Protein AF-A0A380FMS9-F1 (afdb_monomer_lite)

Secondary structure (DSSP, 8-state):
--SGGGS-GGG--B----------------------SB---GGG-HHHHHHHHHHHHHHHHHH-GGGHHHHHHHHHHHHHHHHHHHHHHHHHHTT-TT-EEEEEES--HHHHHHHT-EEEEEE-TT-PPPPHHHHHHHHHHHHHHT--EEEEETTS-HHHHHHHHHH--PEEEEE---S---TTGGG-TT--HHHHHHHHHHHHHHHHHT------S-HHHHHHHHHHTT---GGG-----GGGG-S----SHHHHHHT--

Structure (mmCIF, N/CA/C/O backbone):
data_AF-A0A380FMS9-F1
#
_entry.id   AF-A0A380FMS9-F1
#
loop_
_atom_site.group_PDB
_atom_site.id
_atom_site.type_symbol
_atom_site.label_atom_id
_atom_site.label_alt_id
_atom_site.label_comp_id
_atom_site.label_asym_id
_atom_site.label_entity_id
_atom_site.label_seq_id
_atom_site.pdbx_PDB_ins_code
_atom_site.Cartn_x
_atom_site.Cartn_y
_atom_site.Cartn_z
_atom_site.occupancy
_atom_site.B_iso_or_equiv
_atom_site.auth_seq_id
_atom_site.auth_comp_id
_atom_site.auth_asym_id
_atom_site.auth_atom_id
_atom_site.pdbx_PDB_model_num
ATOM 1 N N . MET A 1 1 ? 11.996 10.591 -18.492 1.00 52.94 1 MET A N 1
ATOM 2 C CA . MET A 1 1 ? 10.801 9.791 -18.819 1.00 52.94 1 MET A CA 1
ATOM 3 C C . MET A 1 1 ? 9.998 9.696 -17.549 1.00 52.94 1 MET A C 1
ATOM 5 O O . MET A 1 1 ? 10.556 9.197 -16.579 1.00 52.94 1 MET A O 1
ATOM 9 N N . SER A 1 2 ? 8.774 10.217 -17.532 1.00 68.88 2 SER A N 1
ATOM 10 C CA . SER A 1 2 ? 7.888 9.997 -16.392 1.00 68.88 2 SER A CA 1
ATOM 11 C C . SER A 1 2 ? 7.213 8.636 -16.563 1.00 68.88 2 SER A C 1
ATOM 13 O O . SER A 1 2 ? 6.656 8.353 -17.623 1.00 68.88 2 SER A O 1
ATOM 15 N N . LEU A 1 3 ? 7.320 7.763 -15.560 1.00 73.94 3 LEU A N 1
ATOM 16 C CA . LEU A 1 3 ? 6.619 6.472 -15.559 1.00 73.94 3 LEU A CA 1
ATOM 17 C C . LEU A 1 3 ? 5.108 6.656 -15.371 1.00 73.94 3 LEU A C 1
ATOM 19 O O . LEU A 1 3 ? 4.335 5.812 -15.81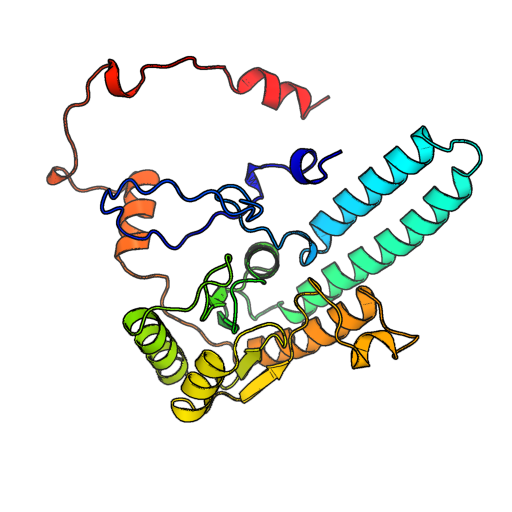3 1.00 73.94 3 LEU A O 1
ATOM 23 N N . GLU A 1 4 ? 4.695 7.782 -14.793 1.00 69.38 4 GLU A N 1
ATOM 24 C CA . GLU A 1 4 ? 3.294 8.163 -14.617 1.00 69.38 4 GLU A CA 1
ATOM 25 C C . GLU A 1 4 ? 2.562 8.287 -15.963 1.00 69.38 4 GLU A C 1
ATOM 27 O O . GLU A 1 4 ? 1.439 7.821 -16.106 1.00 69.38 4 GLU A O 1
ATOM 32 N N . GLU A 1 5 ? 3.224 8.805 -17.004 1.00 76.88 5 GLU A N 1
ATOM 33 C CA . GLU A 1 5 ? 2.654 8.917 -18.360 1.00 76.88 5 GLU A CA 1
ATOM 34 C C . GLU A 1 5 ? 2.366 7.556 -19.015 1.00 76.88 5 GLU A C 1
ATOM 36 O O . GLU A 1 5 ? 1.725 7.490 -20.067 1.00 76.88 5 GLU A O 1
ATOM 41 N N . LYS A 1 6 ? 2.886 6.468 -18.437 1.00 80.12 6 LYS A N 1
ATOM 42 C CA . LYS A 1 6 ? 2.649 5.092 -18.889 1.00 80.12 6 LYS A CA 1
ATOM 43 C C . LYS A 1 6 ? 1.492 4.425 -18.162 1.00 80.12 6 LYS A C 1
ATOM 45 O O . LYS A 1 6 ? 1.090 3.333 -18.563 1.00 80.12 6 LYS A O 1
ATOM 50 N N . LEU A 1 7 ? 0.975 5.059 -17.115 1.00 80.19 7 LEU A N 1
ATOM 51 C CA . LEU A 1 7 ? -0.207 4.602 -16.411 1.00 80.19 7 LEU A CA 1
ATOM 52 C C . LEU A 1 7 ? -1.457 5.137 -17.094 1.00 80.19 7 LEU A C 1
ATOM 54 O O . LEU A 1 7 ? -1.485 6.231 -17.661 1.00 80.19 7 LEU A O 1
ATOM 58 N N . ASP A 1 8 ? -2.512 4.341 -17.012 1.00 78.94 8 ASP A N 1
ATOM 59 C CA . A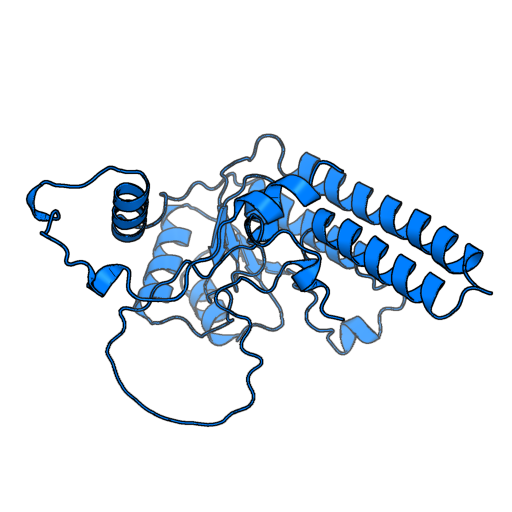SP A 1 8 ? -3.843 4.829 -17.311 1.00 78.94 8 ASP A CA 1
ATOM 60 C C . ASP A 1 8 ? -4.267 5.778 -16.187 1.00 78.94 8 ASP A C 1
ATOM 62 O O . ASP A 1 8 ? -4.426 5.354 -15.043 1.00 78.94 8 ASP A O 1
ATOM 66 N N . LYS A 1 9 ? -4.444 7.063 -16.512 1.00 78.00 9 LYS A N 1
ATOM 67 C CA . LYS A 1 9 ? -4.855 8.082 -15.536 1.00 78.00 9 LYS A CA 1
ATOM 68 C C . LYS A 1 9 ? -6.205 7.768 -14.893 1.00 78.00 9 LYS A C 1
ATOM 70 O O . LYS A 1 9 ? -6.432 8.192 -13.771 1.00 78.00 9 LYS A O 1
ATOM 75 N N . ALA A 1 10 ? -7.065 6.986 -15.553 1.00 75.12 10 ALA A N 1
ATOM 76 C CA . ALA A 1 10 ? -8.322 6.523 -14.964 1.00 75.12 10 ALA A CA 1
ATOM 77 C C . ALA A 1 10 ? -8.123 5.520 -13.810 1.00 75.12 10 ALA A C 1
ATOM 79 O O . ALA A 1 10 ? -9.072 5.217 -13.096 1.00 75.12 10 ALA A O 1
ATOM 80 N N . GLN A 1 11 ? -6.910 4.983 -13.643 1.00 78.94 11 GLN A N 1
ATOM 81 C CA . GLN A 1 11 ? -6.550 4.073 -12.554 1.00 78.94 11 GLN A CA 1
ATOM 82 C C . GLN A 1 11 ? -5.828 4.787 -11.406 1.00 78.94 11 GLN A C 1
ATOM 84 O O . GLN A 1 11 ? -5.520 4.136 -10.410 1.00 78.94 11 GLN A O 1
ATOM 89 N N . LEU A 1 12 ? -5.523 6.081 -11.553 1.00 84.81 12 LEU A N 1
ATOM 90 C CA . LEU A 1 12 ? -4.889 6.875 -10.507 1.00 84.81 12 LEU A CA 1
ATOM 91 C C . LEU A 1 12 ? -5.947 7.351 -9.517 1.00 84.81 12 LEU A C 1
ATOM 93 O O . LEU A 1 12 ? -6.999 7.850 -9.916 1.00 84.81 12 LEU A O 1
ATOM 97 N N . LEU A 1 13 ? -5.661 7.180 -8.231 1.00 82.38 13 LEU A N 1
ATOM 98 C CA . LEU A 1 13 ? -6.503 7.715 -7.170 1.00 82.38 13 LEU A CA 1
ATOM 99 C C . LEU A 1 13 ? -6.208 9.201 -7.017 1.00 82.38 13 LEU A C 1
ATOM 101 O O . LEU A 1 13 ? -5.102 9.634 -7.325 1.00 82.38 13 LEU A O 1
ATOM 105 N N . THR A 1 14 ? -7.189 9.970 -6.566 1.00 79.94 14 THR A N 1
ATOM 106 C CA . THR A 1 14 ? -7.046 11.397 -6.264 1.00 79.94 14 THR A CA 1
ATOM 107 C C . THR A 1 14 ? -7.265 11.649 -4.791 1.00 79.94 14 THR A C 1
ATOM 109 O O . THR A 1 14 ? -7.904 10.827 -4.128 1.00 79.94 14 THR A O 1
ATOM 112 N N . ASP A 1 15 ? -6.772 12.785 -4.298 1.00 64.06 15 ASP A N 1
ATOM 113 C CA . ASP A 1 15 ? -7.090 13.214 -2.941 1.00 64.06 15 ASP A CA 1
ATOM 114 C C . ASP A 1 15 ? -8.610 13.310 -2.784 1.00 64.06 15 ASP A C 1
ATOM 116 O O . ASP A 1 15 ? -9.293 13.934 -3.599 1.00 64.06 15 ASP A O 1
ATOM 120 N N . GLN A 1 16 ? -9.148 12.582 -1.806 1.00 52.09 16 GLN A N 1
ATOM 121 C CA . GLN A 1 16 ? -10.581 12.569 -1.503 1.00 52.09 16 GLN A CA 1
ATOM 122 C C . GLN A 1 16 ? -10.918 13.507 -0.340 1.00 52.09 16 GLN A C 1
ATOM 124 O O . GLN A 1 16 ? -12.094 13.683 -0.030 1.00 52.09 16 GLN A O 1
ATOM 129 N N . HIS A 1 17 ? -9.915 14.142 0.277 1.00 44.75 17 HIS A N 1
ATOM 130 C CA . HIS A 1 17 ? -10.122 15.122 1.338 1.00 44.75 17 HIS A CA 1
ATOM 131 C C . HIS A 1 17 ? -10.174 16.527 0.738 1.00 44.75 17 HIS A C 1
ATOM 133 O O . HIS A 1 17 ? -9.156 17.195 0.584 1.00 44.75 17 HIS A O 1
ATOM 139 N N . HIS A 1 18 ? -11.374 16.995 0.393 1.00 37.28 18 HIS A N 1
ATOM 140 C CA . HIS A 1 18 ? -11.567 18.414 0.101 1.00 37.28 18 HIS A CA 1
ATOM 141 C C . HIS A 1 18 ? -11.549 19.224 1.401 1.00 37.28 18 HIS A C 1
ATOM 143 O O . HIS A 1 18 ? -12.411 19.070 2.271 1.00 37.28 18 HIS A O 1
ATOM 149 N N . HIS A 1 19 ? -10.573 20.124 1.501 1.00 35.06 19 HIS A N 1
ATOM 150 C CA . HIS A 1 19 ? -10.692 21.319 2.319 1.00 35.06 19 HIS A CA 1
ATOM 151 C C . HIS A 1 19 ? -11.649 22.282 1.606 1.00 35.06 19 HIS A C 1
ATOM 153 O O . HIS A 1 19 ? -11.549 22.467 0.397 1.00 35.06 19 HIS A O 1
ATOM 159 N N . GLU A 1 20 ? -12.604 22.861 2.334 1.00 28.36 20 GLU A N 1
ATOM 160 C CA . GLU A 1 20 ? -13.368 24.003 1.827 1.00 28.36 20 GLU A CA 1
ATOM 161 C C . GLU A 1 20 ? -12.364 25.103 1.441 1.00 28.36 20 GLU A C 1
ATOM 163 O O . GLU A 1 20 ? -11.648 25.611 2.305 1.00 28.36 20 GLU A O 1
ATOM 168 N N . ASP A 1 21 ? -12.282 25.426 0.148 1.00 30.50 21 ASP A N 1
ATOM 169 C CA . ASP A 1 21 ? -11.486 26.539 -0.366 1.00 30.50 21 ASP A CA 1
ATOM 170 C C . ASP A 1 21 ? -12.038 27.859 0.205 1.00 30.50 21 ASP A C 1
ATOM 172 O O . ASP A 1 21 ? -13.023 28.413 -0.290 1.00 30.50 21 ASP A O 1
ATOM 176 N N . GLU A 1 22 ? -11.407 28.382 1.257 1.00 30.91 22 GLU A N 1
ATOM 177 C CA . GLU A 1 22 ? -11.400 29.823 1.506 1.00 30.91 22 GLU A CA 1
ATOM 178 C C . GLU A 1 22 ? -10.239 30.428 0.708 1.00 30.91 22 GLU A C 1
ATOM 180 O O . GLU A 1 22 ? -9.070 30.247 1.050 1.00 30.91 22 GLU A O 1
ATOM 185 N N . ASP A 1 23 ? -10.581 31.146 -0.367 1.00 32.62 23 ASP A N 1
ATOM 186 C CA . ASP A 1 23 ? -9.669 31.971 -1.163 1.00 32.62 23 ASP A CA 1
ATOM 187 C C . ASP A 1 23 ? -8.743 32.800 -0.256 1.00 32.62 23 ASP A C 1
ATOM 189 O O . ASP A 1 23 ? -9.160 33.747 0.420 1.00 32.62 23 ASP A O 1
ATOM 193 N N . SER A 1 24 ? -7.453 32.475 -0.258 1.00 33.09 24 SER A N 1
ATOM 194 C CA . SER A 1 24 ? -6.400 33.355 0.246 1.00 33.09 24 SER A CA 1
ATOM 195 C C . SER A 1 24 ? -5.156 33.199 -0.616 1.00 33.09 24 SER A C 1
ATOM 197 O O . SER A 1 24 ? -4.371 32.264 -0.472 1.00 33.09 24 SER A O 1
ATOM 199 N N . GLU A 1 25 ? -4.995 34.149 -1.536 1.00 33.72 25 GLU A N 1
ATOM 200 C CA . GLU A 1 25 ? -3.796 34.332 -2.345 1.00 33.72 25 GLU A CA 1
ATOM 201 C C . GLU A 1 25 ? -2.573 34.578 -1.449 1.00 33.72 25 GLU A C 1
ATOM 203 O O . GLU A 1 25 ? -2.396 35.666 -0.898 1.00 33.72 25 GLU A O 1
ATOM 208 N N . HIS A 1 26 ? -1.681 33.591 -1.352 1.00 34.47 26 HIS A N 1
ATOM 209 C CA . HIS A 1 26 ? -0.313 33.803 -0.889 1.00 34.47 26 HIS A CA 1
ATOM 210 C C . HIS A 1 26 ? 0.677 33.021 -1.758 1.00 34.47 26 HIS A C 1
ATOM 212 O O . HIS A 1 26 ? 0.790 31.800 -1.675 1.00 34.47 26 HIS A O 1
ATOM 218 N N . GLU A 1 27 ? 1.425 33.755 -2.586 1.00 35.28 27 GLU A N 1
ATOM 219 C CA . GLU A 1 27 ? 2.624 33.264 -3.263 1.00 35.28 27 GLU A CA 1
ATOM 220 C C . GLU A 1 27 ? 3.722 32.962 -2.234 1.00 35.28 27 GLU A C 1
ATOM 222 O O . GLU A 1 27 ? 4.310 33.875 -1.651 1.00 35.28 27 GLU A O 1
ATOM 227 N N . HIS A 1 28 ? 4.056 31.683 -2.068 1.00 34.75 28 HIS A N 1
ATOM 228 C CA . HIS A 1 28 ? 5.338 31.267 -1.510 1.00 34.75 28 HIS A CA 1
ATOM 229 C C . HIS A 1 28 ? 5.935 30.120 -2.331 1.00 34.75 28 HIS A C 1
ATOM 231 O O . HIS A 1 28 ? 5.467 28.985 -2.309 1.00 34.75 28 HIS A O 1
ATOM 237 N N . ASP A 1 29 ? 7.004 30.459 -3.049 1.00 36.75 29 ASP A N 1
ATOM 238 C CA . ASP A 1 29 ? 7.914 29.552 -3.741 1.00 36.75 29 ASP A CA 1
ATOM 239 C C . ASP A 1 29 ? 8.714 28.729 -2.718 1.00 36.75 29 ASP A C 1
ATOM 241 O O . ASP A 1 29 ? 9.710 29.182 -2.148 1.00 36.75 29 ASP A O 1
ATOM 245 N N . HIS A 1 30 ? 8.256 27.504 -2.472 1.00 36.00 30 HIS A N 1
ATOM 246 C CA . HIS A 1 30 ? 9.051 26.443 -1.870 1.00 36.00 30 HIS A CA 1
ATOM 247 C C . HIS A 1 30 ? 8.868 25.177 -2.703 1.00 36.00 30 HIS A C 1
ATOM 249 O O . HIS A 1 30 ? 7.750 24.717 -2.907 1.00 36.00 30 HIS A O 1
ATOM 255 N N . GLY A 1 31 ? 9.986 24.626 -3.185 1.00 34.22 31 GLY A N 1
ATOM 256 C CA . GLY A 1 31 ? 10.064 23.443 -4.043 1.00 34.22 31 GLY A CA 1
ATOM 257 C C . GLY A 1 31 ? 9.581 22.155 -3.376 1.00 34.22 31 GLY A C 1
ATOM 258 O O . GLY A 1 31 ? 10.371 21.249 -3.116 1.00 34.22 31 GLY A O 1
ATOM 259 N N . HIS A 1 32 ? 8.278 22.066 -3.140 1.00 35.50 32 HIS A N 1
ATOM 260 C CA . HIS A 1 32 ? 7.565 20.819 -2.965 1.00 35.50 32 HIS A CA 1
ATOM 261 C C . HIS A 1 32 ? 7.271 20.266 -4.355 1.00 35.50 32 HIS A C 1
ATOM 263 O O . HIS A 1 32 ? 6.749 20.958 -5.229 1.00 35.50 32 HIS A O 1
ATOM 269 N N . HIS A 1 33 ? 7.645 19.010 -4.583 1.00 40.34 33 HIS A N 1
ATOM 270 C CA . HIS A 1 33 ? 7.141 18.266 -5.723 1.00 40.34 33 HIS A CA 1
ATOM 271 C C . HIS A 1 33 ? 5.625 18.141 -5.546 1.00 40.34 33 HIS A C 1
ATOM 273 O O . HIS A 1 33 ? 5.158 17.213 -4.895 1.00 40.34 33 HIS A O 1
ATOM 279 N N . HIS A 1 34 ? 4.867 19.095 -6.093 1.00 35.94 34 HIS A N 1
ATOM 280 C CA . HIS A 1 34 ? 3.440 18.935 -6.314 1.00 35.94 34 HIS A CA 1
ATOM 281 C C . HIS A 1 34 ? 3.281 17.742 -7.256 1.00 35.94 34 HIS A C 1
ATOM 283 O O . HIS A 1 34 ? 3.383 17.856 -8.480 1.00 35.94 34 HIS A O 1
ATOM 289 N N . HIS A 1 35 ? 3.059 16.569 -6.672 1.00 44.81 35 HIS A N 1
ATOM 290 C CA . HIS A 1 35 ? 2.215 15.582 -7.311 1.00 44.81 35 HIS A CA 1
ATOM 291 C C . HIS A 1 35 ? 0.917 16.329 -7.661 1.00 44.81 35 HIS A C 1
ATOM 293 O O . HIS A 1 35 ? 0.487 17.206 -6.909 1.00 44.81 35 HIS A O 1
ATOM 299 N N . GLY A 1 36 ? 0.341 16.102 -8.845 1.00 53.28 36 GLY A N 1
ATOM 300 C CA . GLY A 1 36 ? -0.982 16.664 -9.141 1.00 53.28 36 GLY A CA 1
ATOM 301 C C . GLY A 1 36 ? -2.004 16.215 -8.084 1.00 53.28 36 GLY A C 1
ATOM 302 O O . GLY A 1 36 ? -1.647 15.555 -7.118 1.00 53.28 36 GLY A O 1
ATOM 303 N N . GLY A 1 37 ? -3.298 16.469 -8.278 1.00 70.19 37 GLY A N 1
ATOM 304 C CA . GLY A 1 37 ? -4.336 15.958 -7.363 1.00 70.19 37 GLY A CA 1
ATOM 305 C C . GLY A 1 37 ? -4.438 14.421 -7.251 1.00 70.19 37 GLY A C 1
ATOM 306 O O . GLY A 1 37 ? -5.488 13.943 -6.850 1.00 70.19 37 GLY A O 1
ATOM 307 N N . TYR A 1 38 ? -3.416 13.651 -7.648 1.00 82.25 38 TYR A N 1
ATOM 308 C CA . TYR A 1 38 ? -3.340 12.196 -7.628 1.00 82.25 38 TYR A CA 1
ATOM 309 C C . TYR A 1 38 ? -2.495 11.665 -6.461 1.00 82.25 38 TYR A C 1
ATOM 311 O O . TYR A 1 38 ? -1.412 12.179 -6.188 1.00 82.25 38 TYR A O 1
ATOM 319 N N . ASP A 1 39 ? -2.945 10.559 -5.872 1.00 87.44 39 ASP A N 1
ATOM 320 C CA . ASP A 1 39 ? -2.228 9.766 -4.876 1.00 87.44 39 ASP A CA 1
ATOM 321 C C . ASP A 1 39 ? -0.891 9.265 -5.463 1.00 87.44 39 ASP A C 1
ATOM 323 O O . ASP A 1 39 ? -0.895 8.541 -6.475 1.00 87.44 39 ASP A O 1
ATOM 327 N N . PRO A 1 40 ? 0.261 9.609 -4.856 1.00 89.69 40 PRO A N 1
ATOM 328 C CA . PRO A 1 40 ? 1.566 9.242 -5.386 1.00 89.69 40 PRO A CA 1
ATOM 329 C C . PRO A 1 40 ? 1.951 7.775 -5.140 1.00 89.69 40 PRO A C 1
ATOM 331 O O . PRO A 1 40 ? 2.871 7.291 -5.801 1.00 89.69 40 PRO A O 1
ATOM 334 N N . HIS A 1 41 ? 1.272 7.035 -4.254 1.00 93.50 41 HIS A N 1
ATOM 335 C CA . HIS A 1 41 ? 1.714 5.737 -3.711 1.00 93.50 41 HIS A CA 1
ATOM 336 C C . HIS A 1 41 ? 1.552 4.529 -4.654 1.00 93.50 41 HIS A C 1
ATOM 338 O O . HIS A 1 41 ? 1.344 3.386 -4.232 1.00 93.50 41 HIS A O 1
ATOM 344 N N . VAL A 1 42 ? 1.676 4.752 -5.962 1.00 92.88 42 VAL A N 1
ATOM 345 C CA . VAL A 1 42 ? 1.479 3.741 -7.014 1.00 92.88 42 VAL A CA 1
ATOM 346 C C . VAL A 1 42 ? 2.446 2.557 -6.915 1.00 92.88 42 VAL A C 1
ATOM 348 O O . VAL A 1 42 ? 2.120 1.466 -7.372 1.00 92.88 42 VAL A O 1
ATOM 351 N N . TRP A 1 43 ? 3.626 2.737 -6.313 1.00 93.94 43 TRP A N 1
ATOM 352 C CA . TRP A 1 43 ? 4.657 1.693 -6.192 1.00 93.94 43 TRP A CA 1
ATOM 353 C C . TRP A 1 43 ? 4.334 0.623 -5.138 1.00 93.94 43 TRP A C 1
ATOM 355 O O . TRP A 1 43 ? 5.055 -0.362 -5.008 1.00 93.94 43 TRP A O 1
ATOM 365 N N . LEU A 1 44 ? 3.284 0.812 -4.332 1.00 95.62 44 LEU A N 1
ATOM 366 C CA . LEU A 1 44 ? 2.813 -0.231 -3.418 1.00 95.62 44 LEU A CA 1
ATOM 367 C C . LEU A 1 44 ? 1.911 -1.244 -4.127 1.00 95.62 44 LEU A C 1
ATOM 369 O O . LEU A 1 44 ? 1.647 -2.325 -3.597 1.00 95.62 44 LEU A O 1
ATOM 373 N N . ASP A 1 45 ? 1.467 -0.927 -5.341 1.00 96.62 45 ASP A N 1
ATOM 374 C CA . ASP A 1 45 ? 0.642 -1.788 -6.160 1.00 96.62 45 ASP A CA 1
ATOM 375 C C . ASP A 1 45 ? 1.494 -2.700 -7.073 1.00 96.62 45 ASP A C 1
ATOM 377 O O . ASP A 1 45 ? 2.029 -2.252 -8.095 1.00 96.62 45 ASP A O 1
ATOM 381 N N . PRO A 1 46 ? 1.525 -4.027 -6.827 1.00 96.44 46 PRO A N 1
ATOM 382 C CA . PRO A 1 46 ? 2.361 -4.942 -7.600 1.00 96.44 46 PRO A CA 1
ATOM 383 C C . PRO A 1 46 ? 1.928 -5.093 -9.066 1.00 96.44 46 PRO A C 1
ATOM 385 O O . PRO A 1 46 ? 2.643 -5.724 -9.850 1.00 96.44 46 PRO A O 1
ATOM 388 N N . LYS A 1 47 ? 0.755 -4.593 -9.475 1.00 94.81 47 LYS A N 1
ATOM 389 C CA . LYS A 1 47 ? 0.374 -4.526 -10.893 1.00 94.81 47 LYS A CA 1
ATOM 390 C C . LYS A 1 47 ? 0.954 -3.299 -11.574 1.00 94.81 47 LYS A C 1
ATOM 392 O O . LYS A 1 47 ? 1.427 -3.444 -12.702 1.00 94.81 47 LYS A O 1
ATOM 397 N N . PHE A 1 48 ? 0.971 -2.146 -10.910 1.00 94.94 48 PHE A N 1
ATOM 398 C CA . PHE A 1 48 ? 1.685 -0.983 -11.431 1.00 94.94 48 PHE A CA 1
ATOM 399 C C . PHE A 1 48 ? 3.183 -1.248 -11.498 1.00 94.94 48 PHE A C 1
ATOM 401 O O . PHE A 1 48 ? 3.786 -0.998 -12.540 1.00 94.94 48 PHE A O 1
ATOM 408 N N . ASP A 1 49 ? 3.752 -1.923 -10.500 1.00 95.69 49 ASP A N 1
ATOM 409 C CA . ASP A 1 49 ? 5.159 -2.328 -10.536 1.00 95.69 49 ASP A CA 1
ATOM 410 C C . ASP A 1 49 ? 5.499 -3.221 -11.735 1.00 95.69 49 ASP A C 1
ATOM 412 O O . ASP A 1 49 ? 6.578 -3.101 -12.316 1.00 95.69 49 ASP A O 1
ATOM 416 N N . GLN A 1 50 ? 4.592 -4.113 -12.156 1.00 96.00 50 GLN A N 1
ATOM 417 C CA . GLN A 1 50 ? 4.807 -4.940 -13.354 1.00 96.00 50 GLN A CA 1
ATOM 418 C C . GLN A 1 50 ? 4.871 -4.086 -14.624 1.00 96.00 50 GLN A C 1
ATOM 420 O O . GLN A 1 50 ? 5.687 -4.368 -15.511 1.00 96.00 50 GLN A O 1
ATOM 425 N N . THR A 1 51 ? 4.034 -3.048 -14.703 1.00 94.69 51 THR A N 1
ATOM 426 C CA . THR A 1 51 ? 4.052 -2.058 -15.785 1.00 94.69 51 THR A CA 1
ATOM 427 C C . THR A 1 51 ? 5.354 -1.263 -15.749 1.00 94.69 51 THR A C 1
ATOM 429 O O . THR A 1 51 ? 6.076 -1.243 -16.744 1.00 94.69 51 THR A O 1
ATOM 432 N N . PHE A 1 52 ? 5.731 -0.704 -14.597 1.00 95.00 52 PHE A N 1
ATOM 433 C CA . PHE A 1 52 ? 6.975 0.053 -14.441 1.00 95.00 52 PHE A CA 1
ATOM 434 C C . PHE A 1 52 ? 8.207 -0.780 -14.778 1.00 95.00 52 PHE A C 1
ATOM 436 O O . PHE A 1 52 ? 9.040 -0.356 -15.577 1.00 95.00 52 PHE A O 1
ATOM 443 N N . ALA A 1 53 ? 8.307 -2.000 -14.247 1.00 96.56 53 ALA A N 1
ATOM 444 C CA . ALA A 1 53 ? 9.422 -2.898 -14.517 1.00 96.56 53 ALA A CA 1
ATOM 445 C C . ALA A 1 53 ? 9.552 -3.215 -16.013 1.00 96.56 53 ALA A C 1
ATOM 447 O O . ALA A 1 53 ? 10.666 -3.326 -16.532 1.00 96.56 53 ALA A O 1
ATOM 448 N N . LYS A 1 54 ? 8.422 -3.353 -16.720 1.00 96.62 54 LYS A N 1
ATOM 449 C CA . LYS A 1 54 ? 8.413 -3.578 -18.167 1.00 96.62 54 LYS A CA 1
ATOM 450 C C . LYS A 1 54 ? 8.939 -2.351 -18.907 1.00 96.62 54 LYS A C 1
ATOM 452 O O . LYS A 1 54 ? 9.830 -2.512 -19.739 1.00 96.62 54 LYS A O 1
ATOM 457 N N . GLU A 1 55 ? 8.415 -1.167 -18.599 1.00 95.94 55 GLU A N 1
ATOM 458 C CA . GLU A 1 55 ? 8.792 0.084 -19.265 1.00 95.94 55 GLU A CA 1
ATOM 459 C C . GLU A 1 55 ? 10.262 0.440 -19.007 1.00 95.94 55 GLU A C 1
ATOM 461 O O . GLU A 1 55 ? 10.996 0.731 -19.949 1.00 95.94 55 GLU A O 1
ATOM 466 N N . ILE A 1 56 ? 10.740 0.298 -17.765 1.00 96.06 56 ILE A N 1
ATOM 467 C CA . ILE A 1 56 ? 12.157 0.482 -17.417 1.00 96.06 56 ILE A CA 1
ATOM 468 C C . ILE A 1 56 ? 13.031 -0.468 -18.238 1.00 96.06 56 ILE A C 1
ATOM 470 O O . ILE A 1 56 ? 14.012 -0.039 -18.845 1.00 96.06 56 ILE A O 1
ATOM 474 N N . LYS A 1 57 ? 12.675 -1.757 -18.300 1.00 97.44 57 LYS A N 1
ATOM 475 C CA . LYS A 1 57 ? 13.425 -2.730 -19.102 1.00 97.44 57 LYS A CA 1
ATOM 476 C C . LYS A 1 57 ? 13.417 -2.366 -20.584 1.00 97.44 57 LYS A C 1
ATOM 478 O O . LYS A 1 57 ? 14.461 -2.464 -21.219 1.00 97.44 57 LYS A O 1
ATOM 483 N N . ASP A 1 58 ? 12.275 -1.970 -21.143 1.00 96.56 58 ASP A N 1
ATOM 484 C CA . ASP A 1 58 ? 12.175 -1.607 -22.561 1.00 96.56 58 ASP A CA 1
ATOM 485 C C . ASP A 1 58 ? 13.057 -0.398 -22.896 1.00 96.56 58 ASP A C 1
ATOM 487 O O . ASP A 1 58 ? 13.737 -0.397 -23.922 1.00 96.56 58 ASP A O 1
ATOM 491 N N . GLU A 1 59 ? 13.130 0.591 -22.009 1.00 96.31 59 GLU A N 1
ATOM 492 C CA . GLU A 1 59 ? 14.027 1.736 -22.172 1.00 96.31 59 GLU A CA 1
ATOM 493 C C . GLU A 1 59 ? 15.502 1.386 -22.011 1.00 96.31 59 GLU A C 1
ATOM 495 O O . GLU A 1 59 ? 16.330 1.865 -22.787 1.00 96.31 59 GLU A O 1
ATOM 500 N N . LEU A 1 60 ? 15.846 0.518 -21.057 1.00 97.25 60 LEU A N 1
ATOM 501 C CA . LEU A 1 60 ? 17.214 0.017 -20.919 1.00 97.25 60 LEU A CA 1
ATOM 502 C C . LEU A 1 60 ? 17.654 -0.732 -22.182 1.00 97.25 60 LEU A C 1
ATOM 504 O O . LEU A 1 60 ? 18.745 -0.485 -22.681 1.00 97.25 60 LEU A O 1
ATOM 508 N N . VAL A 1 61 ? 16.785 -1.567 -22.761 1.00 98.06 61 VAL A N 1
ATOM 509 C CA . VAL A 1 61 ? 17.061 -2.276 -24.024 1.00 98.06 61 VAL A CA 1
ATOM 510 C C . VAL A 1 61 ? 17.248 -1.309 -25.196 1.00 98.06 61 VAL A C 1
ATOM 512 O O . VAL A 1 61 ? 18.103 -1.551 -26.046 1.00 98.06 61 VAL A O 1
ATOM 515 N N . LYS A 1 62 ? 16.472 -0.220 -25.268 1.00 96.56 62 LYS A N 1
ATOM 516 C CA . LYS A 1 62 ? 16.636 0.802 -26.317 1.00 96.56 62 LYS A CA 1
ATOM 517 C C . LYS A 1 62 ? 17.960 1.552 -26.185 1.00 96.56 62 LYS A C 1
ATOM 519 O O . LYS A 1 62 ? 18.590 1.842 -27.199 1.00 96.56 62 LYS A O 1
ATOM 524 N N . LYS A 1 63 ? 18.362 1.886 -24.956 1.00 97.50 63 LYS A N 1
ATOM 525 C CA . LYS A 1 63 ? 19.582 2.659 -24.674 1.00 97.50 63 LYS A CA 1
ATOM 526 C C . LYS A 1 63 ? 20.854 1.820 -24.726 1.00 97.50 63 LYS A C 1
ATOM 528 O O . LYS A 1 63 ? 21.894 2.339 -25.112 1.00 97.50 63 LYS A O 1
ATOM 533 N N . ASP A 1 64 ? 20.763 0.544 -24.369 1.00 97.69 64 ASP A N 1
ATOM 534 C CA . ASP A 1 64 ? 21.876 -0.401 -24.371 1.00 97.69 64 ASP A CA 1
ATOM 535 C C . ASP A 1 64 ? 21.457 -1.751 -24.993 1.00 97.69 64 ASP A C 1
ATOM 537 O O . ASP A 1 64 ? 21.193 -2.741 -24.295 1.00 97.69 64 ASP A O 1
ATOM 541 N N . PRO A 1 65 ? 21.381 -1.817 -26.339 1.00 97.62 65 PRO A N 1
ATOM 542 C CA . PRO A 1 65 ? 20.933 -3.019 -27.040 1.00 97.62 65 PRO A CA 1
ATOM 543 C C . PRO A 1 65 ? 21.871 -4.219 -26.874 1.00 97.62 65 PRO A C 1
ATOM 545 O O . PRO A 1 65 ? 21.424 -5.362 -26.997 1.00 97.62 65 PRO A O 1
ATOM 548 N N . GLN A 1 66 ? 23.160 -3.985 -26.592 1.00 98.44 66 GLN A N 1
ATOM 549 C CA . GLN A 1 66 ? 24.156 -5.051 -26.434 1.00 98.44 66 GLN A CA 1
ATOM 550 C C . GLN A 1 66 ? 23.859 -5.921 -25.204 1.00 98.44 66 GLN A C 1
ATOM 552 O O . GLN A 1 66 ? 24.072 -7.133 -25.241 1.00 98.44 66 GLN A O 1
ATOM 557 N N . HIS A 1 67 ? 23.274 -5.337 -24.153 1.00 98.31 67 HIS A N 1
ATOM 558 C CA . HIS A 1 67 ? 22.911 -6.036 -22.916 1.00 98.31 67 HIS A CA 1
ATOM 559 C C . HIS A 1 67 ? 21.439 -6.472 -22.855 1.00 98.31 67 HIS A C 1
ATOM 561 O O . HIS A 1 67 ? 20.953 -6.898 -21.804 1.00 98.31 67 HIS A O 1
ATOM 567 N N . LYS A 1 68 ? 20.718 -6.457 -23.984 1.00 98.19 68 LYS A N 1
ATOM 568 C CA . LYS A 1 68 ? 19.288 -6.803 -24.052 1.00 98.19 68 LYS A CA 1
ATOM 569 C C . LYS A 1 68 ? 18.924 -8.103 -23.324 1.00 98.19 68 LYS A C 1
ATOM 571 O O . LYS A 1 68 ? 17.994 -8.121 -22.518 1.00 98.19 68 LYS A O 1
ATOM 576 N N . ALA A 1 69 ? 19.658 -9.186 -23.583 1.00 98.31 69 ALA A N 1
ATOM 577 C CA . ALA A 1 69 ? 19.371 -10.495 -22.991 1.00 98.31 69 ALA A CA 1
ATOM 578 C C . ALA A 1 69 ? 19.493 -10.491 -21.454 1.00 98.31 69 ALA A C 1
ATOM 580 O O . ALA A 1 69 ? 18.743 -11.191 -20.770 1.00 98.31 69 ALA A O 1
ATOM 581 N N . TYR A 1 70 ? 20.407 -9.682 -20.909 1.00 98.38 70 TYR A N 1
ATOM 582 C CA . TYR A 1 70 ? 20.588 -9.511 -19.470 1.00 98.38 70 TYR A CA 1
ATOM 583 C C . TYR A 1 70 ? 19.376 -8.813 -18.839 1.00 98.38 70 TYR A C 1
ATOM 585 O O . TYR A 1 70 ? 18.791 -9.335 -17.886 1.00 98.38 70 TYR A O 1
ATOM 593 N N . TYR A 1 71 ? 18.925 -7.696 -19.418 1.00 98.44 71 TYR A N 1
ATOM 594 C CA . TYR A 1 71 ? 17.740 -6.982 -18.931 1.00 98.44 71 TYR A CA 1
ATOM 595 C C . TYR A 1 71 ? 16.467 -7.823 -19.036 1.00 98.44 71 TYR A C 1
ATOM 597 O O . TYR A 1 71 ? 15.678 -7.868 -18.094 1.00 98.44 71 TYR A O 1
ATOM 605 N N . GLU A 1 72 ? 16.276 -8.548 -20.142 1.00 98.25 72 GLU A N 1
ATOM 606 C CA . GLU A 1 72 ? 15.115 -9.425 -20.314 1.00 98.25 72 GLU A CA 1
ATOM 607 C C . GLU A 1 72 ? 15.091 -10.576 -19.303 1.00 98.25 72 GLU A C 1
ATOM 609 O O . GLU A 1 72 ? 14.023 -10.909 -18.781 1.00 98.25 72 GLU A O 1
ATOM 614 N N . LYS A 1 73 ? 16.248 -11.181 -19.002 1.00 98.50 73 LYS A N 1
ATOM 615 C CA . LYS A 1 73 ? 16.356 -12.232 -17.982 1.00 98.50 73 LYS A CA 1
ATOM 616 C C . LYS A 1 73 ? 15.972 -11.698 -16.601 1.00 98.50 73 LYS A C 1
ATOM 618 O O . LYS A 1 73 ? 15.158 -12.321 -15.919 1.00 98.50 73 LYS A O 1
ATOM 623 N N . ASN A 1 74 ? 16.509 -10.543 -16.217 1.00 98.19 74 ASN A N 1
ATOM 624 C CA . ASN A 1 74 ? 16.244 -9.942 -14.909 1.00 98.19 74 ASN A CA 1
ATOM 625 C C . ASN A 1 74 ? 14.787 -9.481 -14.780 1.00 98.19 74 ASN A C 1
ATOM 627 O O . ASN A 1 74 ? 14.146 -9.759 -13.769 1.00 98.19 74 ASN A O 1
ATOM 631 N N . TYR A 1 75 ? 14.222 -8.877 -15.830 1.00 98.44 75 TYR A N 1
ATOM 632 C CA . TYR A 1 75 ? 12.805 -8.517 -15.870 1.00 98.44 75 TYR A CA 1
ATOM 633 C C . TYR A 1 75 ? 11.891 -9.735 -15.714 1.00 98.44 75 TYR A C 1
ATOM 635 O O . TYR A 1 75 ? 10.914 -9.671 -14.974 1.00 98.44 75 TYR A O 1
ATOM 643 N N . LYS A 1 76 ? 12.195 -10.867 -16.368 1.00 98.50 76 LYS A N 1
ATOM 644 C CA . LYS A 1 76 ? 11.392 -12.094 -16.214 1.00 98.50 76 LYS A CA 1
ATOM 645 C C . LYS A 1 76 ? 11.356 -12.575 -14.764 1.00 98.50 76 LYS A C 1
ATOM 647 O O . LYS A 1 76 ? 10.294 -12.996 -14.308 1.00 98.50 76 LYS A O 1
ATOM 652 N N . GLN A 1 77 ? 12.484 -12.500 -14.055 1.00 98.12 77 GLN A N 1
ATOM 653 C CA . GLN A 1 77 ? 12.541 -12.850 -12.637 1.00 98.12 77 GLN A CA 1
ATOM 654 C C . GLN A 1 77 ? 11.749 -11.849 -11.787 1.00 98.12 77 GLN A C 1
ATOM 656 O O . GLN A 1 77 ? 10.845 -12.264 -11.069 1.00 98.12 77 GLN A O 1
ATOM 661 N N . LEU A 1 78 ? 11.995 -10.546 -11.943 1.00 98.19 78 LEU A N 1
ATOM 662 C CA . LEU A 1 78 ? 11.282 -9.507 -11.193 1.00 98.19 78 LEU A CA 1
ATOM 663 C C . LEU A 1 78 ? 9.762 -9.579 -11.411 1.00 98.19 78 LEU A C 1
ATOM 665 O O . LEU A 1 78 ? 8.990 -9.581 -10.460 1.00 98.19 78 LEU A O 1
ATOM 669 N N . ASN A 1 79 ? 9.314 -9.729 -12.658 1.00 98.38 79 ASN A N 1
ATOM 670 C CA . ASN A 1 79 ? 7.897 -9.861 -12.994 1.00 98.38 79 ASN A CA 1
ATOM 671 C C . ASN A 1 79 ? 7.264 -11.118 -12.370 1.00 98.38 79 ASN A C 1
ATOM 673 O O . ASN A 1 79 ? 6.082 -11.120 -12.029 1.00 98.38 79 ASN A O 1
ATOM 677 N N . LYS A 1 80 ? 8.030 -12.205 -12.211 1.00 98.50 80 LYS A N 1
ATOM 678 C CA . LYS A 1 80 ? 7.567 -13.401 -11.497 1.00 98.50 80 LYS A CA 1
ATOM 679 C C . LYS A 1 80 ? 7.384 -13.110 -10.007 1.00 98.50 80 LYS A C 1
ATOM 681 O O . LYS A 1 80 ? 6.360 -13.507 -9.457 1.00 98.50 80 LYS A O 1
ATOM 686 N N . ASP A 1 81 ? 8.322 -12.404 -9.386 1.00 98.06 81 ASP A N 1
ATOM 687 C CA . ASP A 1 81 ? 8.248 -12.041 -7.968 1.00 98.06 81 ASP A CA 1
ATOM 688 C C . ASP A 1 81 ? 7.061 -11.100 -7.694 1.00 98.06 81 ASP A C 1
ATOM 690 O O . ASP A 1 81 ? 6.269 -11.345 -6.785 1.00 98.06 81 ASP A O 1
ATOM 694 N N . LEU A 1 82 ? 6.850 -10.087 -8.542 1.00 98.50 82 LEU A N 1
ATOM 695 C CA . LEU A 1 82 ? 5.708 -9.168 -8.436 1.00 98.50 82 LEU A CA 1
ATOM 696 C C . LEU A 1 82 ? 4.361 -9.894 -8.584 1.00 98.50 82 LEU A C 1
ATOM 698 O O . LEU A 1 82 ? 3.419 -9.632 -7.837 1.00 98.50 82 LEU A O 1
ATOM 702 N N . LYS A 1 83 ? 4.267 -10.883 -9.484 1.00 98.44 83 LYS A N 1
ATOM 703 C CA . LYS A 1 83 ? 3.082 -11.757 -9.581 1.00 98.44 83 LYS A CA 1
ATOM 704 C C . LYS A 1 83 ? 2.865 -12.597 -8.325 1.00 98.44 83 LYS A C 1
ATOM 706 O O . LYS A 1 83 ? 1.724 -12.886 -7.974 1.00 98.44 83 LYS A O 1
ATOM 711 N N . GLN A 1 84 ? 3.934 -13.022 -7.655 1.00 98.50 84 GLN A N 1
ATOM 712 C CA . GLN A 1 84 ? 3.808 -13.739 -6.388 1.00 98.50 84 GLN A CA 1
ATOM 713 C C . GLN A 1 84 ? 3.277 -12.824 -5.283 1.00 98.50 84 GLN A C 1
ATOM 715 O O . GLN A 1 84 ? 2.422 -13.268 -4.522 1.00 98.50 84 GLN A O 1
ATOM 720 N N . ILE A 1 85 ? 3.720 -11.565 -5.224 1.00 98.56 85 ILE A N 1
ATOM 721 C CA . ILE A 1 85 ? 3.196 -10.555 -4.289 1.00 98.56 85 ILE A CA 1
ATOM 722 C C . ILE A 1 85 ? 1.702 -10.305 -4.546 1.00 98.56 85 ILE A C 1
ATOM 724 O O . ILE A 1 85 ? 0.910 -10.412 -3.611 1.00 98.56 85 ILE A O 1
ATOM 728 N N . ASP A 1 86 ? 1.300 -10.089 -5.805 1.00 98.50 86 ASP A N 1
ATOM 729 C CA . ASP A 1 86 ? -0.114 -9.944 -6.212 1.00 98.50 86 ASP A CA 1
ATOM 730 C C . ASP A 1 86 ? -0.966 -11.143 -5.752 1.00 98.50 86 ASP A C 1
ATOM 732 O O . ASP A 1 86 ? -2.013 -10.988 -5.124 1.00 98.50 86 ASP A O 1
ATOM 736 N N . ASN A 1 87 ? -0.483 -12.368 -5.978 1.00 98.44 87 ASN A N 1
ATOM 737 C CA . ASN A 1 87 ? -1.186 -13.576 -5.544 1.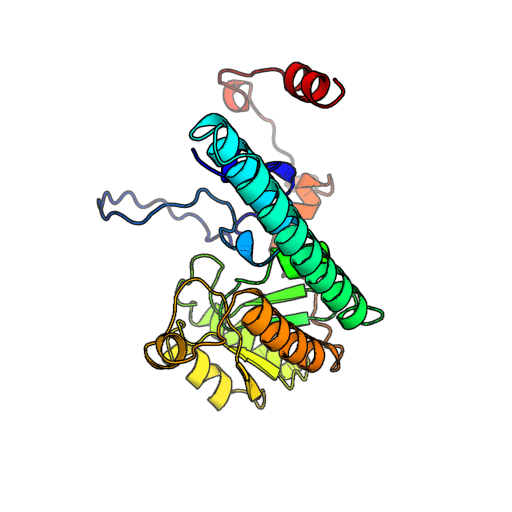00 98.44 87 ASN A CA 1
ATOM 738 C C . ASN A 1 87 ? -1.258 -13.719 -4.015 1.00 98.44 87 ASN A C 1
ATOM 740 O O . ASN A 1 87 ? -2.288 -14.149 -3.494 1.00 98.44 87 ASN A O 1
ATOM 744 N N . LYS A 1 88 ? -0.188 -13.377 -3.285 1.00 98.38 88 LYS A N 1
ATOM 745 C CA . LYS A 1 88 ? -0.194 -13.391 -1.814 1.00 98.38 88 LYS A CA 1
ATOM 746 C C . LYS A 1 88 ? -1.224 -12.400 -1.276 1.00 98.38 88 LYS A C 1
ATOM 748 O O . LYS A 1 88 ? -2.043 -12.802 -0.459 1.00 98.38 88 LYS A O 1
ATOM 753 N N . MET A 1 89 ? -1.249 -11.170 -1.792 1.00 98.12 89 MET A N 1
ATOM 754 C CA . MET A 1 89 ? -2.240 -10.157 -1.411 1.00 98.12 89 MET A CA 1
ATOM 755 C C . MET A 1 89 ? -3.676 -10.630 -1.661 1.00 98.12 89 MET A C 1
ATOM 757 O O . MET A 1 89 ? -4.491 -10.599 -0.740 1.00 98.12 89 MET A O 1
ATOM 761 N N . LYS A 1 90 ? -3.975 -11.168 -2.852 1.00 97.62 90 LYS A N 1
ATOM 762 C CA . LYS A 1 90 ? -5.298 -11.752 -3.157 1.00 97.62 90 LYS A CA 1
ATOM 763 C C . LYS A 1 90 ? -5.709 -12.815 -2.144 1.00 97.62 90 LYS A C 1
ATOM 765 O O . LYS A 1 90 ? -6.832 -12.803 -1.652 1.00 97.62 90 LYS A O 1
ATOM 770 N N . ASN A 1 91 ? -4.797 -13.725 -1.810 1.00 97.75 91 ASN A N 1
ATOM 771 C CA . ASN A 1 91 ? -5.069 -14.780 -0.837 1.00 97.75 91 ASN A CA 1
ATOM 772 C C . ASN A 1 91 ? -5.267 -14.229 0.581 1.00 97.75 91 ASN A C 1
ATOM 774 O O . ASN A 1 91 ? -6.132 -14.717 1.303 1.00 97.75 91 ASN A O 1
ATOM 778 N N . THR A 1 92 ? -4.496 -13.213 0.972 1.00 96.94 92 THR A N 1
ATOM 779 C CA . THR A 1 92 ? -4.597 -12.557 2.281 1.00 96.94 92 THR A CA 1
ATOM 780 C C . THR A 1 92 ? -5.946 -11.867 2.485 1.00 96.94 92 THR A C 1
ATOM 782 O O . THR A 1 92 ? -6.488 -11.917 3.597 1.00 96.94 92 THR A O 1
ATOM 785 N N . VAL A 1 93 ? -6.477 -11.237 1.432 1.00 95.50 93 VAL A N 1
ATOM 786 C CA . VAL A 1 93 ? -7.727 -10.461 1.479 1.00 95.50 93 VAL A CA 1
ATOM 787 C C . VAL A 1 93 ? -8.969 -11.328 1.262 1.00 95.50 93 VAL A C 1
ATOM 789 O O . VAL A 1 93 ? -10.037 -10.968 1.747 1.00 95.50 93 VAL A O 1
ATOM 792 N N . LYS A 1 94 ? -8.836 -12.495 0.619 1.00 95.69 94 LYS A N 1
ATOM 793 C CA . LYS A 1 94 ? -9.954 -13.402 0.322 1.00 95.69 94 LYS A CA 1
ATOM 794 C C . LYS A 1 94 ? -10.861 -13.641 1.538 1.00 95.69 94 LYS A C 1
ATOM 796 O O . LYS A 1 94 ? -10.420 -14.185 2.553 1.00 95.69 94 LYS A O 1
ATOM 801 N N . GLY A 1 95 ? -12.142 -13.295 1.408 1.00 93.56 95 GLY A N 1
ATOM 802 C CA . GLY A 1 95 ? -13.156 -13.437 2.460 1.00 93.56 95 GLY A CA 1
ATOM 803 C C . GLY A 1 95 ? -13.130 -12.336 3.529 1.00 93.56 95 GLY A C 1
ATOM 804 O O . GLY A 1 95 ? -13.761 -12.484 4.576 1.00 93.56 95 GLY A O 1
ATOM 805 N N . LYS A 1 96 ? -12.370 -11.263 3.304 1.00 95.62 96 LYS A N 1
ATOM 806 C CA . LYS A 1 96 ? -12.227 -10.082 4.176 1.00 95.62 96 LYS A CA 1
ATOM 807 C C . LYS A 1 96 ? -12.420 -8.789 3.374 1.00 95.62 96 LYS A C 1
ATOM 809 O O . LYS A 1 96 ? -12.009 -7.713 3.805 1.00 95.62 96 LYS A O 1
ATOM 814 N N . GLU A 1 97 ? -13.030 -8.891 2.199 1.00 92.00 97 GLU A N 1
ATOM 815 C CA . GLU A 1 97 ? -13.332 -7.759 1.338 1.00 92.00 97 GLU A CA 1
ATOM 816 C C . GLU A 1 97 ? -14.248 -6.756 2.071 1.00 92.00 97 GLU A C 1
ATOM 818 O O . GLU A 1 97 ? -15.110 -7.096 2.894 1.00 92.00 97 GLU A O 1
ATOM 823 N N . GLY A 1 98 ? -14.008 -5.475 1.821 1.00 90.06 98 GLY A N 1
ATOM 824 C CA . GLY A 1 98 ? -14.632 -4.324 2.457 1.00 90.06 98 GLY A CA 1
ATOM 825 C C . GLY A 1 98 ? -14.276 -4.155 3.932 1.00 90.06 98 GLY A C 1
ATOM 826 O O . GLY A 1 98 ? -14.994 -3.447 4.633 1.00 90.06 98 GLY A O 1
ATOM 827 N N . SER A 1 99 ? -13.303 -4.889 4.480 1.00 94.62 99 SER A N 1
ATOM 828 C CA . SER A 1 99 ? -12.812 -4.622 5.836 1.00 94.62 99 SER A CA 1
ATOM 829 C C . SER A 1 99 ? -11.940 -3.372 5.855 1.00 94.62 99 SER A C 1
ATOM 831 O O . SER A 1 99 ? -11.234 -3.085 4.894 1.00 94.62 99 SER A O 1
ATOM 833 N N . THR A 1 100 ? -11.999 -2.619 6.947 1.00 95.69 100 THR A N 1
ATOM 834 C CA . THR A 1 100 ? -11.239 -1.382 7.119 1.00 95.69 100 THR A CA 1
ATOM 835 C C . THR A 1 100 ? -9.892 -1.657 7.774 1.00 95.69 100 THR A C 1
ATOM 837 O O . THR A 1 100 ? -9.815 -2.338 8.799 1.00 95.69 100 THR A O 1
ATOM 840 N N . ILE A 1 101 ? -8.838 -1.080 7.205 1.00 96.25 101 ILE A N 1
ATOM 841 C CA . ILE A 1 101 ? -7.515 -0.965 7.809 1.00 96.25 101 ILE A CA 1
ATOM 842 C C . ILE A 1 101 ? -7.295 0.501 8.173 1.00 96.25 101 ILE A C 1
ATOM 844 O O . ILE A 1 101 ? -7.328 1.371 7.307 1.00 96.25 101 ILE A O 1
ATOM 848 N N . PHE A 1 102 ? -7.039 0.757 9.454 1.00 94.06 102 PHE A N 1
ATOM 849 C CA . PHE A 1 102 ? -6.536 2.050 9.903 1.00 94.06 102 PHE A CA 1
ATOM 850 C C . PHE A 1 102 ? -5.023 2.113 9.695 1.00 94.06 102 PHE A C 1
ATOM 852 O O . PHE A 1 102 ? -4.330 1.141 10.013 1.00 94.06 102 PHE A O 1
ATOM 859 N N . ILE A 1 103 ? -4.511 3.241 9.212 1.00 92.75 103 ILE A N 1
ATOM 860 C CA . ILE A 1 103 ? -3.082 3.470 8.963 1.00 92.75 103 ILE A CA 1
ATOM 861 C C . ILE A 1 103 ? -2.675 4.888 9.387 1.00 92.75 103 ILE A C 1
ATOM 863 O O . ILE A 1 103 ? -3.504 5.787 9.413 1.00 92.75 103 ILE A O 1
ATOM 867 N N . SER A 1 104 ? -1.416 5.106 9.766 1.00 88.56 104 SER A N 1
ATOM 868 C CA . SER A 1 104 ? -0.917 6.429 10.169 1.00 88.56 104 SER A CA 1
ATOM 869 C C . SER A 1 104 ? -0.979 7.479 9.053 1.00 88.56 104 SER A C 1
ATOM 871 O O . SER A 1 104 ? -1.185 8.650 9.346 1.00 88.56 104 SER A O 1
ATOM 873 N N . HIS A 1 105 ? -0.833 7.057 7.802 1.00 88.94 105 HIS A N 1
ATOM 874 C CA . HIS A 1 105 ? -0.775 7.881 6.598 1.00 88.94 105 HIS A CA 1
ATOM 875 C C . HIS A 1 105 ? -1.492 7.124 5.470 1.00 88.94 105 HIS A C 1
ATOM 877 O O . HIS A 1 105 ? -1.346 5.905 5.385 1.00 88.94 105 HIS A O 1
ATOM 883 N N . GLU A 1 106 ? -2.306 7.798 4.654 1.00 90.38 106 GLU A N 1
ATOM 884 C CA . GLU A 1 106 ? -3.044 7.189 3.530 1.00 90.38 106 GLU A CA 1
ATOM 885 C C . GLU A 1 106 ? -2.142 6.757 2.362 1.00 90.38 106 GLU A C 1
ATOM 887 O O . GLU A 1 106 ? -2.287 7.223 1.239 1.00 90.38 106 GLU A O 1
ATOM 892 N N . SER A 1 107 ? -1.238 5.809 2.614 1.00 92.75 107 SER A N 1
ATOM 893 C CA . SER A 1 107 ? -0.291 5.289 1.625 1.00 92.75 107 SER A CA 1
ATOM 894 C C . SER A 1 107 ? -0.763 4.013 0.921 1.00 92.75 107 SER A C 1
ATOM 896 O O . SER A 1 107 ? -0.144 3.554 -0.034 1.00 92.75 107 SER A O 1
ATOM 898 N N . ILE A 1 108 ? -1.853 3.382 1.373 1.00 95.44 108 ILE A N 1
ATOM 899 C CA . ILE A 1 108 ? -2.282 2.059 0.881 1.00 95.44 108 ILE A CA 1
ATOM 900 C C . ILE A 1 108 ? -3.534 2.113 0.003 1.00 95.44 108 ILE A C 1
ATOM 902 O O . ILE A 1 108 ? -4.173 1.077 -0.198 1.00 95.44 108 ILE A O 1
ATOM 906 N N . GLY A 1 109 ? -3.871 3.282 -0.547 1.00 94.12 109 GLY A N 1
ATOM 907 C CA . GLY A 1 109 ? -5.063 3.498 -1.373 1.00 94.12 109 GLY A CA 1
ATOM 908 C C . GLY A 1 109 ? -5.142 2.541 -2.556 1.00 94.12 109 GLY A C 1
ATOM 909 O O . GLY A 1 109 ? -6.119 1.809 -2.704 1.00 94.12 109 GLY A O 1
ATOM 910 N N . TYR A 1 110 ? -4.068 2.441 -3.339 1.00 95.19 110 TYR A N 1
ATOM 911 C CA . TYR A 1 110 ? -4.019 1.534 -4.489 1.00 95.19 110 TYR A CA 1
ATOM 912 C C . TYR A 1 110 ? -4.134 0.052 -4.110 1.00 95.19 110 TYR A C 1
ATOM 914 O O . TYR A 1 110 ? -4.767 -0.732 -4.821 1.00 95.19 110 TYR A O 1
ATOM 922 N N . LEU A 1 111 ? -3.570 -0.352 -2.965 1.00 96.56 111 LEU A N 1
ATOM 923 C CA . LEU A 1 111 ? -3.751 -1.706 -2.436 1.00 96.56 111 LEU A CA 1
ATOM 924 C C . LEU A 1 111 ? -5.214 -1.942 -2.031 1.00 96.56 111 LEU A C 1
ATOM 926 O O . LEU A 1 111 ? -5.770 -3.000 -2.335 1.00 96.56 111 LEU A O 1
ATOM 930 N N . ALA A 1 112 ? -5.822 -0.969 -1.353 1.00 95.50 112 ALA A N 1
ATOM 931 C CA . ALA A 1 112 ? -7.203 -1.020 -0.894 1.00 95.50 112 ALA A CA 1
ATOM 932 C C . ALA A 1 112 ? -8.167 -1.172 -2.078 1.00 95.50 112 ALA A C 1
ATOM 934 O O . ALA A 1 112 ? -8.930 -2.139 -2.116 1.00 95.50 112 ALA A O 1
ATOM 935 N N . GLU A 1 113 ? -8.032 -0.309 -3.087 1.00 92.75 113 GLU A N 1
ATOM 936 C CA . GLU A 1 113 ? -8.817 -0.342 -4.323 1.00 92.75 113 GLU A CA 1
ATOM 937 C C . GLU A 1 113 ? -8.628 -1.670 -5.070 1.00 92.75 113 GLU A C 1
ATOM 939 O O . GLU A 1 113 ? -9.595 -2.356 -5.405 1.00 92.75 113 GLU A O 1
ATOM 944 N N . ARG A 1 114 ? -7.376 -2.109 -5.274 1.00 94.25 114 ARG A N 1
ATOM 945 C CA . ARG A 1 114 ? -7.095 -3.319 -6.061 1.00 94.25 114 ARG A CA 1
ATOM 946 C C . ARG A 1 114 ? -7.637 -4.595 -5.431 1.00 94.25 114 ARG A C 1
ATOM 948 O O . ARG A 1 114 ? -8.082 -5.488 -6.157 1.00 94.25 114 ARG A O 1
ATOM 955 N N . TYR A 1 115 ? -7.504 -4.737 -4.116 1.00 96.06 115 TYR A N 1
ATOM 956 C CA . TYR A 1 115 ? -7.867 -5.975 -3.424 1.00 96.06 115 TYR A CA 1
ATOM 957 C C . TYR A 1 115 ? -9.221 -5.892 -2.717 1.00 96.06 115 TYR A C 1
ATOM 959 O O . TYR A 1 115 ? -9.674 -6.894 -2.169 1.00 96.06 115 TYR A O 1
ATOM 967 N N . GLY A 1 116 ? -9.887 -4.740 -2.774 1.00 93.00 116 GLY A N 1
ATOM 968 C CA . GLY A 1 116 ? -11.245 -4.557 -2.287 1.00 93.00 116 GLY A CA 1
ATOM 969 C C . GLY A 1 116 ? -11.337 -4.486 -0.769 1.00 93.00 116 GLY A C 1
ATOM 970 O O . GLY A 1 116 ? -12.269 -5.047 -0.206 1.00 93.00 116 GLY A O 1
ATOM 971 N N . PHE A 1 117 ? -10.393 -3.835 -0.091 1.00 94.44 117 PHE A N 1
ATOM 972 C CA . PHE A 1 117 ? -10.530 -3.439 1.318 1.00 94.44 117 PHE A CA 1
ATOM 973 C C . PHE A 1 117 ? -10.582 -1.909 1.425 1.00 94.44 117 PHE A C 1
ATOM 975 O O . PHE A 1 117 ? -10.456 -1.217 0.425 1.00 94.44 117 PHE A O 1
ATOM 982 N N . VAL A 1 118 ? -10.824 -1.365 2.617 1.00 93.94 118 VAL A N 1
ATOM 983 C CA . VAL A 1 118 ? -10.948 0.087 2.830 1.00 93.94 118 VAL A CA 1
ATOM 984 C C . VAL A 1 118 ? -9.754 0.580 3.637 1.00 93.94 118 VAL A C 1
ATOM 986 O O . VAL A 1 118 ? -9.463 0.005 4.687 1.00 93.94 118 VAL A O 1
ATOM 989 N N . GLN A 1 119 ? -9.084 1.643 3.191 1.00 93.50 119 GLN A N 1
ATOM 990 C CA . GLN A 1 119 ? -8.137 2.369 4.038 1.00 93.50 119 GLN A CA 1
ATOM 991 C C . GLN A 1 119 ? -8.845 3.498 4.788 1.00 93.50 119 GLN A C 1
ATOM 993 O O . GLN A 1 119 ? -9.789 4.087 4.268 1.00 93.50 119 GLN A O 1
ATOM 998 N N . LYS A 1 120 ? -8.379 3.796 5.999 1.00 91.62 120 LYS A N 1
ATOM 999 C CA . LYS A 1 120 ? -8.644 5.065 6.682 1.00 91.62 120 LYS A CA 1
ATOM 1000 C C . LYS A 1 120 ? -7.356 5.553 7.321 1.00 91.62 120 LYS A C 1
ATOM 1002 O O . LYS A 1 120 ? -6.843 4.890 8.231 1.00 91.62 120 LYS A O 1
ATOM 1007 N N . GLY A 1 121 ? -6.815 6.657 6.821 1.00 88.25 121 GLY A N 1
ATOM 1008 C CA . GLY A 1 121 ? -5.593 7.224 7.370 1.00 88.25 121 GLY A CA 1
ATOM 1009 C C . GLY A 1 121 ? -5.845 8.214 8.490 1.00 88.25 121 GLY A C 1
ATOM 1010 O O . GLY A 1 121 ? -6.968 8.647 8.742 1.00 88.25 121 GLY A O 1
ATOM 1011 N N . VAL A 1 122 ? -4.767 8.541 9.193 1.00 83.50 122 VAL A N 1
ATOM 1012 C CA . VAL A 1 122 ? -4.758 9.614 10.185 1.00 83.50 122 VAL A CA 1
ATOM 1013 C C . VAL A 1 122 ? -4.253 10.906 9.554 1.00 83.50 122 VAL A C 1
ATOM 1015 O O . VAL A 1 122 ? -4.860 11.946 9.767 1.00 83.50 122 VAL A O 1
ATOM 1018 N N . GLN A 1 123 ? -3.161 10.831 8.794 1.00 82.12 123 GLN A N 1
ATOM 1019 C CA . GLN A 1 123 ? -2.730 11.859 7.845 1.00 82.12 123 GLN A CA 1
ATOM 1020 C C . GLN A 1 123 ? -3.286 11.530 6.453 1.00 82.12 123 GLN A C 1
ATOM 1022 O O . GLN A 1 123 ? -3.379 10.343 6.117 1.00 82.12 123 GLN A O 1
ATOM 1027 N N . ASN A 1 124 ? -3.614 12.555 5.660 1.00 78.88 124 ASN A N 1
ATOM 1028 C CA . ASN A 1 124 ? -4.019 12.407 4.253 1.00 78.88 124 ASN A CA 1
ATOM 1029 C C . ASN A 1 124 ? -2.855 11.891 3.387 1.00 78.88 124 ASN A C 1
ATOM 1031 O O . ASN A 1 124 ? -1.729 11.776 3.866 1.00 78.88 124 ASN A O 1
ATOM 1035 N N . MET A 1 125 ? -3.102 11.604 2.108 1.00 73.12 125 MET A N 1
ATOM 1036 C CA . MET A 1 125 ? -2.085 11.075 1.181 1.00 73.12 125 MET A CA 1
ATOM 1037 C C . MET A 1 125 ? -0.903 12.021 0.900 1.00 73.12 125 MET A C 1
ATOM 1039 O O . MET A 1 125 ? 0.095 11.595 0.326 1.00 73.12 125 MET A O 1
ATOM 1043 N N . ASN A 1 126 ? -0.999 13.291 1.302 1.00 75.38 126 ASN A N 1
ATOM 1044 C CA . ASN A 1 126 ? 0.092 14.267 1.217 1.00 75.38 126 ASN A CA 1
ATOM 1045 C C . ASN A 1 126 ? 0.944 14.298 2.502 1.00 75.38 126 ASN A C 1
ATOM 1047 O O . ASN A 1 126 ? 1.836 15.136 2.638 1.00 75.38 126 ASN A O 1
ATOM 1051 N N . ALA A 1 127 ? 0.680 13.382 3.443 1.00 76.69 127 ALA A N 1
ATOM 1052 C CA . ALA A 1 127 ? 1.311 13.285 4.758 1.00 76.69 127 ALA A CA 1
ATOM 1053 C C . ALA A 1 127 ? 1.170 14.553 5.624 1.00 76.69 127 ALA A C 1
ATOM 1055 O O . ALA A 1 127 ? 2.014 14.831 6.485 1.00 76.69 127 ALA A O 1
ATOM 1056 N N . GLU A 1 128 ? 0.095 15.315 5.426 1.00 78.88 128 GLU A N 1
ATOM 1057 C CA . GLU A 1 128 ? -0.183 16.519 6.205 1.00 78.88 128 GLU A CA 1
ATOM 1058 C C . GLU A 1 128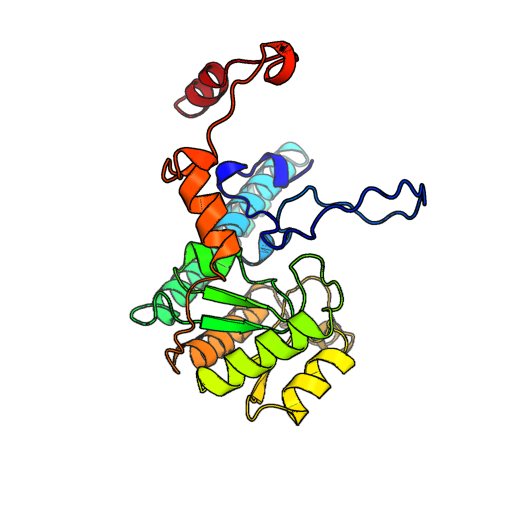 ? -0.682 16.169 7.609 1.00 78.88 128 GLU A C 1
ATOM 1060 O O . GLU A 1 128 ? -1.393 15.182 7.829 1.00 78.88 128 GLU A O 1
ATOM 1065 N N . ASP A 1 129 ? -0.295 16.983 8.592 1.00 80.81 129 ASP A N 1
ATOM 1066 C CA . ASP A 1 129 ? -0.749 16.795 9.966 1.00 80.81 129 ASP A CA 1
ATOM 1067 C C . ASP A 1 129 ? -2.269 17.032 10.063 1.00 80.81 129 ASP A C 1
ATOM 1069 O O . ASP A 1 129 ? -2.763 18.062 9.601 1.00 80.81 129 ASP A O 1
ATOM 1073 N N . PRO A 1 130 ? -3.027 16.125 10.710 1.00 82.38 130 PRO A N 1
ATOM 1074 C CA . PRO A 1 130 ? -4.473 16.252 10.790 1.00 82.38 130 PRO A CA 1
ATOM 1075 C C . PRO A 1 130 ? -4.886 17.437 11.657 1.00 82.38 130 PRO A C 1
ATOM 1077 O O . PRO A 1 130 ? -4.256 17.743 12.679 1.00 82.38 130 PRO A O 1
ATOM 1080 N N . SER A 1 131 ? -6.041 18.024 11.339 1.00 85.50 131 SER A N 1
ATOM 1081 C CA . SER A 1 131 ? -6.695 18.943 12.265 1.00 85.50 131 SER A CA 1
ATOM 1082 C C . SER A 1 131 ? -7.116 18.213 13.552 1.00 85.50 131 SER A C 1
ATOM 1084 O O . SER A 1 131 ? -7.270 16.988 13.603 1.00 85.50 131 SER A O 1
ATOM 1086 N N . GLN A 1 132 ? -7.379 18.962 14.630 1.00 85.06 132 GLN A N 1
ATOM 1087 C CA . GLN A 1 132 ? -7.912 18.368 15.867 1.00 85.06 132 GLN A CA 1
ATOM 1088 C C . GLN A 1 132 ? -9.266 17.673 15.651 1.00 85.06 132 GLN A C 1
ATOM 1090 O O . GLN A 1 132 ? -9.576 16.690 16.335 1.00 85.06 132 GLN A O 1
ATOM 1095 N N . LYS A 1 133 ? -10.071 18.174 14.705 1.00 84.56 133 LYS A N 1
ATOM 1096 C CA . LYS A 1 133 ? -11.366 17.596 14.336 1.00 84.56 133 LYS A CA 1
ATOM 1097 C C . LYS A 1 133 ? -11.166 16.224 13.692 1.00 84.56 133 LYS A C 1
ATOM 1099 O O . LYS A 1 133 ? -11.803 15.264 14.129 1.00 84.56 133 LYS A O 1
ATOM 1104 N N . ASP A 1 134 ? -10.232 16.114 12.751 1.00 82.88 134 ASP A N 1
ATOM 1105 C CA . ASP A 1 134 ? -9.945 14.864 12.034 1.00 82.88 134 ASP A CA 1
ATOM 1106 C C . ASP A 1 134 ? -9.330 13.823 12.966 1.00 82.88 134 ASP A C 1
ATOM 1108 O O . ASP A 1 134 ? -9.779 12.675 13.014 1.00 82.88 134 ASP A O 1
ATOM 1112 N N . LEU A 1 135 ? -8.400 14.248 13.827 1.00 86.56 135 LEU A N 1
ATOM 1113 C CA . LEU A 1 135 ? -7.824 13.380 14.851 1.00 86.56 135 LEU A CA 1
ATOM 1114 C C . LEU A 1 135 ? -8.888 12.862 15.836 1.00 86.56 135 LEU A C 1
ATOM 1116 O O . LEU A 1 135 ? -8.879 11.694 16.227 1.00 86.56 135 LEU A O 1
ATOM 1120 N N . THR A 1 136 ? -9.847 13.704 16.226 1.00 87.19 136 THR A N 1
ATOM 1121 C CA . THR A 1 136 ? -10.959 13.283 17.093 1.00 87.19 136 THR A CA 1
ATOM 1122 C C . THR A 1 136 ? -11.885 12.301 16.374 1.00 87.19 136 THR A C 1
ATOM 1124 O O . THR A 1 136 ? -12.313 11.304 16.969 1.00 87.19 136 THR A O 1
ATOM 1127 N N . LYS A 1 137 ? -12.177 12.547 15.091 1.00 87.62 137 LYS A N 1
ATOM 1128 C CA . LYS A 1 137 ? -12.999 11.673 14.247 1.00 87.62 137 LYS A CA 1
ATOM 1129 C C . LYS A 1 137 ? -12.362 10.290 14.119 1.00 87.62 137 LYS A C 1
ATOM 1131 O O . LYS A 1 137 ? -13.012 9.305 14.469 1.00 87.62 137 LYS A O 1
ATOM 1136 N N . ILE A 1 138 ? -11.085 10.205 13.743 1.00 88.81 138 ILE A N 1
ATOM 1137 C CA . ILE A 1 138 ? -10.406 8.915 13.562 1.00 88.81 138 ILE A CA 1
ATOM 1138 C C . ILE A 1 138 ? -10.283 8.140 14.882 1.00 88.81 138 ILE A C 1
ATOM 1140 O O . ILE A 1 138 ? -10.542 6.938 14.923 1.00 88.81 138 ILE A O 1
ATOM 1144 N N . VAL A 1 139 ? -10.000 8.817 16.004 1.00 90.44 139 VAL A N 1
ATOM 1145 C CA . VAL A 1 139 ? -9.981 8.188 17.338 1.00 90.44 139 VAL A CA 1
ATOM 1146 C C . VAL A 1 139 ? -11.350 7.605 17.692 1.00 90.44 139 VAL A C 1
ATOM 1148 O O . VAL A 1 139 ? -11.432 6.487 18.212 1.00 90.44 139 VAL A O 1
ATOM 1151 N N . LYS A 1 140 ? -12.434 8.336 17.409 1.00 91.00 140 LYS A N 1
ATOM 1152 C CA . LYS A 1 140 ? -13.802 7.863 17.645 1.00 91.00 140 LYS A CA 1
ATOM 1153 C C . LYS A 1 140 ? -14.128 6.650 16.778 1.00 91.00 140 LYS A C 1
ATOM 1155 O O . LYS A 1 140 ? -14.713 5.702 17.295 1.00 91.00 140 LYS A O 1
ATOM 1160 N N . GLU A 1 141 ? -13.731 6.656 15.509 1.00 91.62 141 GLU A N 1
ATOM 1161 C CA . GLU A 1 141 ? -13.935 5.527 14.598 1.00 91.62 141 GLU A CA 1
ATOM 1162 C C . GLU A 1 141 ? -13.147 4.280 15.011 1.00 91.62 141 GLU A C 1
ATOM 1164 O O . GLU A 1 141 ? -13.695 3.178 15.014 1.00 91.62 141 GLU A O 1
ATOM 1169 N N . ILE A 1 142 ? -11.887 4.429 15.426 1.00 92.38 142 ILE A N 1
ATOM 1170 C CA . ILE A 1 142 ? -11.079 3.315 15.944 1.00 92.38 142 ILE A CA 1
ATOM 1171 C C . ILE A 1 142 ? -11.756 2.704 17.182 1.00 92.38 142 ILE A C 1
ATOM 1173 O O . ILE A 1 142 ? -11.899 1.483 17.272 1.00 92.38 142 ILE A O 1
ATOM 1177 N N . LYS A 1 143 ? -12.227 3.546 18.116 1.00 91.75 143 LYS A N 1
ATOM 1178 C CA . LYS A 1 143 ? -12.937 3.104 19.330 1.00 91.75 143 LYS A CA 1
ATOM 1179 C C . LYS A 1 143 ? -14.254 2.396 19.003 1.00 91.75 143 LYS A C 1
ATOM 1181 O O . LYS A 1 143 ? -14.499 1.310 19.523 1.00 91.75 143 LYS A O 1
ATOM 1186 N N . SER A 1 144 ? -15.101 2.997 18.166 1.00 92.25 144 SER A N 1
ATOM 1187 C CA . SER A 1 144 ? -16.444 2.477 17.873 1.00 92.25 144 SER A CA 1
ATOM 1188 C C . SER A 1 144 ? -16.421 1.216 17.013 1.00 92.25 144 SER A C 1
ATOM 1190 O O . SER A 1 144 ? -17.276 0.349 17.177 1.00 92.25 144 SER A O 1
ATOM 1192 N N . SER A 1 145 ? -15.430 1.089 16.131 1.00 92.50 145 SER A N 1
ATOM 1193 C CA . SER A 1 145 ? -15.256 -0.077 15.263 1.00 92.50 145 SER A CA 1
ATOM 1194 C C . SER A 1 145 ? -14.600 -1.272 15.967 1.00 92.50 145 SER A C 1
ATOM 1196 O O . SER A 1 145 ? -14.569 -2.374 15.419 1.00 92.50 145 SER A O 1
ATOM 1198 N N . GLY A 1 146 ? -14.076 -1.074 17.184 1.00 91.25 146 GLY A N 1
ATOM 1199 C CA . GLY A 1 146 ? -13.384 -2.113 17.948 1.00 91.25 146 GLY A CA 1
ATOM 1200 C C . GLY A 1 146 ? -12.036 -2.517 17.346 1.00 91.25 146 GLY A C 1
ATOM 1201 O O . GLY A 1 146 ? -11.552 -3.622 17.615 1.00 91.25 146 GLY A O 1
ATOM 1202 N N . ALA A 1 147 ? -11.433 -1.649 16.527 1.00 94.12 147 ALA A N 1
ATOM 1203 C CA . ALA A 1 147 ? -10.172 -1.935 15.866 1.00 94.12 147 ALA A CA 1
ATOM 1204 C C . ALA A 1 147 ? -9.048 -2.169 16.887 1.00 94.12 147 ALA A C 1
ATOM 1206 O O . ALA A 1 147 ? -8.742 -1.342 17.746 1.00 94.12 147 ALA A O 1
ATOM 1207 N N . LYS A 1 148 ? -8.410 -3.333 16.778 1.00 94.25 148 LYS A N 1
ATOM 1208 C CA . LYS A 1 148 ? -7.302 -3.771 17.636 1.00 94.25 148 LYS A CA 1
ATOM 1209 C C . LYS A 1 148 ? -5.946 -3.338 17.104 1.00 94.25 148 LYS A C 1
ATOM 1211 O O . LYS A 1 148 ? -4.974 -3.370 17.859 1.00 94.25 148 LYS A O 1
ATOM 1216 N N . TYR A 1 149 ? -5.873 -2.982 15.825 1.00 94.94 149 TYR A N 1
ATOM 1217 C CA . TYR A 1 149 ? -4.630 -2.689 15.127 1.00 94.94 149 TYR A CA 1
ATOM 1218 C C . TYR A 1 149 ? -4.753 -1.450 14.249 1.00 94.94 149 TYR A C 1
ATOM 1220 O O . TYR A 1 149 ? -5.785 -1.244 13.612 1.00 94.94 149 TYR A O 1
ATOM 1228 N N . ILE A 1 150 ? -3.661 -0.693 14.197 1.00 92.94 150 ILE A N 1
ATOM 1229 C CA . ILE A 1 150 ? -3.415 0.404 13.262 1.00 92.94 150 ILE A CA 1
ATOM 1230 C C . ILE A 1 150 ? -2.057 0.155 12.599 1.00 92.94 150 ILE A C 1
ATOM 1232 O O . ILE A 1 150 ? -1.097 -0.199 13.287 1.00 92.94 150 ILE A O 1
ATOM 1236 N N . LEU A 1 151 ? -1.976 0.275 11.277 1.00 94.44 151 LEU A N 1
ATOM 1237 C CA . LEU A 1 151 ? -0.704 0.233 10.562 1.00 94.44 151 LEU A CA 1
ATOM 1238 C C . LEU A 1 151 ? 0.077 1.530 10.821 1.00 94.44 151 LEU A C 1
ATOM 1240 O O . LEU A 1 151 ? -0.505 2.608 10.860 1.00 94.44 151 LEU A O 1
ATOM 1244 N N . TYR A 1 152 ? 1.385 1.425 11.028 1.00 90.12 152 TYR A N 1
ATOM 1245 C CA . TYR A 1 152 ? 2.237 2.550 11.405 1.00 90.12 152 TYR A CA 1
ATOM 1246 C C . TYR A 1 152 ? 3.509 2.600 10.564 1.00 90.12 152 TYR A C 1
ATOM 1248 O O . TYR A 1 152 ? 4.260 1.622 10.526 1.00 90.12 152 TYR A O 1
ATOM 1256 N N . GLU A 1 153 ? 3.762 3.752 9.957 1.00 88.00 153 GLU A N 1
ATOM 1257 C CA . GLU A 1 153 ? 4.961 4.054 9.176 1.00 88.00 153 GLU A CA 1
ATOM 1258 C C . GLU A 1 153 ? 6.004 4.781 10.029 1.00 88.00 153 GLU A C 1
ATOM 1260 O O . GLU A 1 153 ? 5.694 5.755 10.712 1.00 88.00 153 GLU A O 1
ATOM 1265 N N . ASP A 1 154 ? 7.264 4.339 9.962 1.00 76.25 154 ASP A N 1
ATOM 1266 C CA . ASP A 1 154 ? 8.360 4.942 10.741 1.00 76.25 154 ASP A CA 1
ATOM 1267 C C . ASP A 1 154 ? 8.628 6.411 10.358 1.00 76.25 154 ASP A C 1
ATOM 1269 O O . ASP A 1 154 ? 9.168 7.166 11.163 1.00 76.25 154 ASP A O 1
ATOM 1273 N N . ASN A 1 155 ? 8.265 6.807 9.135 1.00 70.00 155 ASN A N 1
ATOM 1274 C CA . ASN A 1 155 ? 8.518 8.142 8.594 1.00 70.00 155 ASN A CA 1
ATOM 1275 C C . ASN A 1 155 ? 7.459 9.174 9.030 1.00 70.00 155 ASN A C 1
ATOM 1277 O O . ASN A 1 155 ? 7.620 10.359 8.751 1.00 70.00 155 ASN A O 1
ATOM 1281 N N . VAL A 1 156 ? 6.404 8.742 9.733 1.00 68.00 156 VAL A N 1
ATOM 1282 C CA . VAL A 1 156 ? 5.302 9.599 10.191 1.00 68.00 156 VAL A CA 1
ATOM 1283 C C . VAL A 1 156 ? 5.557 10.131 11.604 1.00 68.00 156 VAL A C 1
ATOM 1285 O O . VAL A 1 156 ? 6.004 9.408 12.503 1.00 68.00 156 VAL A O 1
ATOM 1288 N N . SER A 1 157 ? 5.207 11.406 11.814 1.00 66.25 157 SER A N 1
ATOM 1289 C CA . SER A 1 157 ? 5.353 12.133 13.080 1.00 66.25 157 SER A CA 1
ATOM 1290 C C . SER A 1 157 ? 4.830 11.342 14.285 1.00 66.25 157 SER A C 1
ATOM 1292 O O . SER A 1 157 ? 3.668 10.927 14.361 1.00 66.25 157 SER A O 1
ATOM 1294 N N . HIS A 1 158 ? 5.686 11.191 15.298 1.00 69.56 158 HIS A N 1
ATOM 1295 C CA . HIS A 1 158 ? 5.350 10.478 16.531 1.00 69.56 158 HIS A CA 1
ATOM 1296 C C . HIS A 1 158 ? 4.175 11.106 17.300 1.00 69.56 158 HIS A C 1
ATOM 1298 O O . HIS A 1 158 ? 3.451 10.388 17.984 1.00 69.56 158 HIS A O 1
ATOM 1304 N N . LYS A 1 159 ? 3.931 12.420 17.170 1.00 72.50 159 LYS A N 1
ATOM 1305 C CA . LYS A 1 159 ? 2.902 13.133 17.957 1.00 72.50 159 LYS A CA 1
ATOM 1306 C C . LYS A 1 159 ? 1.485 12.628 17.683 1.00 72.50 159 LYS A C 1
ATOM 1308 O O . LYS A 1 159 ? 0.697 12.423 18.610 1.00 72.50 159 LYS A O 1
ATOM 1313 N N . VAL A 1 160 ? 1.173 12.424 16.407 1.00 70.75 160 VAL A N 1
ATOM 1314 C CA . VAL A 1 160 ? -0.146 11.987 15.941 1.00 70.75 160 VAL A CA 1
ATOM 1315 C C . VAL A 1 160 ? -0.411 10.553 16.402 1.00 70.75 160 VAL A C 1
ATOM 1317 O O . VAL A 1 160 ? -1.431 10.250 17.025 1.00 70.75 160 VAL A O 1
ATOM 1320 N N . THR A 1 161 ? 0.578 9.682 16.211 1.00 70.19 161 THR A N 1
ATOM 1321 C CA . THR A 1 161 ? 0.477 8.272 16.602 1.00 70.19 161 THR A CA 1
ATOM 1322 C C . THR A 1 161 ? 0.447 8.094 18.120 1.00 70.19 161 THR A C 1
ATOM 1324 O O . THR A 1 161 ? -0.296 7.253 18.629 1.00 70.19 161 THR A O 1
ATOM 1327 N N . ASP A 1 162 ? 1.195 8.898 18.876 1.00 80.00 162 ASP A N 1
ATOM 1328 C CA . ASP A 1 162 ? 1.163 8.857 20.338 1.00 80.00 162 ASP A CA 1
ATOM 1329 C C . ASP A 1 162 ? -0.199 9.265 20.895 1.00 80.00 162 ASP A C 1
ATOM 1331 O O . ASP A 1 162 ? -0.656 8.667 21.871 1.00 80.00 162 ASP A O 1
ATOM 1335 N N . THR A 1 163 ? -0.875 10.229 20.267 1.00 83.12 163 THR A N 1
ATOM 1336 C CA . THR A 1 163 ? -2.246 10.591 20.650 1.00 83.12 163 THR A CA 1
ATOM 1337 C C . THR A 1 163 ? -3.196 9.416 20.442 1.00 83.12 163 THR A C 1
ATOM 1339 O O . THR A 1 163 ? -3.903 9.032 21.371 1.00 83.12 163 THR A O 1
ATOM 1342 N N . ILE A 1 164 ? -3.147 8.754 19.283 1.00 83.94 164 ILE A N 1
ATOM 1343 C CA . ILE A 1 164 ? -3.995 7.581 19.012 1.00 83.94 164 ILE A CA 1
ATOM 1344 C C . ILE A 1 164 ? -3.714 6.441 19.989 1.00 83.94 164 ILE A C 1
ATOM 1346 O O . ILE A 1 164 ? -4.646 5.793 20.462 1.00 83.94 164 ILE A O 1
ATOM 1350 N N . ARG A 1 165 ? -2.448 6.202 20.337 1.00 83.25 165 ARG A N 1
ATOM 1351 C CA . ARG A 1 165 ? -2.064 5.164 21.304 1.00 83.25 165 ARG A CA 1
ATOM 1352 C C . ARG A 1 165 ? -2.495 5.476 22.735 1.00 83.25 165 ARG A C 1
ATOM 1354 O O . ARG A 1 165 ? -2.715 4.546 23.504 1.00 83.25 165 ARG A O 1
ATOM 1361 N N . LYS A 1 166 ? -2.565 6.755 23.112 1.00 88.19 166 LYS A N 1
ATOM 1362 C CA . LYS A 1 166 ? -3.064 7.183 24.430 1.00 88.19 166 LYS A CA 1
ATOM 1363 C C . LYS A 1 166 ? -4.578 7.087 24.503 1.00 88.19 166 LYS A C 1
ATOM 1365 O O . LYS A 1 166 ? -5.118 6.669 25.521 1.00 88.19 166 LYS A O 1
ATOM 1370 N N . GLU A 1 167 ? -5.244 7.460 23.420 1.00 90.50 167 GLU A N 1
ATOM 1371 C CA . GLU A 1 167 ? -6.693 7.534 23.382 1.00 90.50 167 GLU A CA 1
ATOM 1372 C C . GLU A 1 167 ? -7.349 6.188 23.088 1.00 90.50 167 GLU A C 1
ATOM 1374 O O . GLU A 1 167 ? -8.465 5.954 23.538 1.00 90.50 167 GLU A O 1
ATOM 1379 N N . THR A 1 168 ? -6.698 5.288 22.354 1.00 89.88 168 THR A N 1
ATOM 1380 C CA . THR A 1 168 ? -7.288 4.021 21.899 1.00 89.88 168 THR A CA 1
ATOM 1381 C C . THR A 1 168 ? -6.523 2.810 22.427 1.00 89.88 168 THR A C 1
ATOM 1383 O O . THR A 1 168 ? -5.349 2.885 22.774 1.00 89.88 168 THR A O 1
ATOM 1386 N N . SER A 1 169 ? -7.175 1.646 22.437 1.00 89.50 169 SER A N 1
ATOM 1387 C CA . SER A 1 169 ? -6.521 0.366 22.732 1.00 89.50 169 SER A CA 1
ATOM 1388 C C . SER A 1 169 ? -5.857 -0.281 21.507 1.00 89.50 169 SER A C 1
ATOM 1390 O O . SER A 1 169 ? -5.414 -1.431 21.594 1.00 89.50 169 SER A O 1
ATOM 1392 N N . ALA A 1 170 ? -5.831 0.403 20.357 1.00 91.50 170 ALA A N 1
ATOM 1393 C CA . ALA A 1 170 ? -5.274 -0.140 19.127 1.00 91.50 170 ALA A CA 1
ATOM 1394 C C . ALA A 1 170 ? -3.746 -0.250 19.226 1.00 91.50 170 ALA A C 1
ATOM 1396 O O . ALA A 1 170 ? -3.047 0.669 19.656 1.00 91.50 170 ALA A O 1
ATOM 1397 N N . LYS A 1 171 ? -3.211 -1.403 18.823 1.00 91.31 171 LYS A N 1
ATOM 1398 C CA . LYS A 1 171 ? -1.776 -1.682 18.829 1.00 91.31 171 LYS A CA 1
ATOM 1399 C C . LYS A 1 171 ? -1.167 -1.313 17.474 1.00 91.31 171 LYS A C 1
ATOM 1401 O O . LYS A 1 171 ? -1.721 -1.719 16.450 1.00 91.31 171 LYS A O 1
ATOM 1406 N N . PRO A 1 172 ? -0.017 -0.623 17.444 1.00 91.31 172 PRO A N 1
ATOM 1407 C CA . PRO A 1 172 ? 0.653 -0.321 16.190 1.00 91.31 172 PRO A CA 1
ATOM 1408 C C . PRO A 1 172 ? 1.217 -1.602 15.563 1.00 91.31 172 PRO A C 1
ATOM 1410 O O . PRO A 1 172 ? 1.854 -2.418 16.237 1.00 91.31 172 PRO A O 1
ATOM 1413 N N . LEU A 1 173 ? 0.994 -1.767 14.263 1.00 93.81 173 LEU A N 1
ATOM 1414 C CA . LEU A 1 173 ? 1.635 -2.763 13.415 1.00 93.81 173 LEU A CA 1
ATOM 1415 C C . LEU A 1 173 ? 2.522 -2.031 12.413 1.00 93.81 173 LEU A C 1
ATOM 1417 O O . LEU A 1 173 ? 2.042 -1.223 11.630 1.00 93.81 173 LEU A O 1
ATOM 1421 N N . LYS A 1 174 ? 3.819 -2.321 12.428 1.00 92.81 174 LYS A N 1
ATOM 1422 C CA . LYS A 1 174 ? 4.778 -1.656 11.545 1.00 92.81 174 LYS A CA 1
ATOM 1423 C C . LYS A 1 174 ? 4.451 -1.893 10.067 1.00 92.81 174 LYS A C 1
ATOM 1425 O O . LYS A 1 174 ? 4.305 -3.044 9.669 1.00 92.81 174 LYS A O 1
ATOM 1430 N N . PHE A 1 175 ? 4.410 -0.836 9.271 1.00 94.56 175 PHE A N 1
ATOM 1431 C CA . PHE A 1 175 ? 4.206 -0.853 7.829 1.00 94.56 175 PHE A CA 1
ATOM 1432 C C . PHE A 1 175 ? 5.351 -0.109 7.134 1.00 94.56 175 PHE A C 1
ATOM 1434 O O . PHE A 1 175 ? 5.850 0.898 7.633 1.00 94.56 175 PHE A O 1
ATOM 1441 N N . TYR A 1 176 ? 5.806 -0.643 6.006 1.00 93.62 176 TYR A N 1
ATOM 1442 C CA . TYR A 1 176 ? 6.896 -0.085 5.215 1.00 93.62 176 TYR A CA 1
ATOM 1443 C C . TYR A 1 176 ? 6.319 0.553 3.949 1.00 93.62 176 TYR A C 1
ATOM 1445 O O . TYR A 1 176 ? 6.046 -0.169 2.991 1.00 93.62 176 TYR A O 1
ATOM 1453 N N . ASN A 1 177 ? 6.161 1.880 3.934 1.00 91.12 177 ASN A N 1
ATOM 1454 C CA . ASN A 1 177 ? 5.709 2.616 2.743 1.00 91.12 177 ASN A CA 1
ATOM 1455 C C . ASN A 1 177 ? 6.746 2.604 1.604 1.00 91.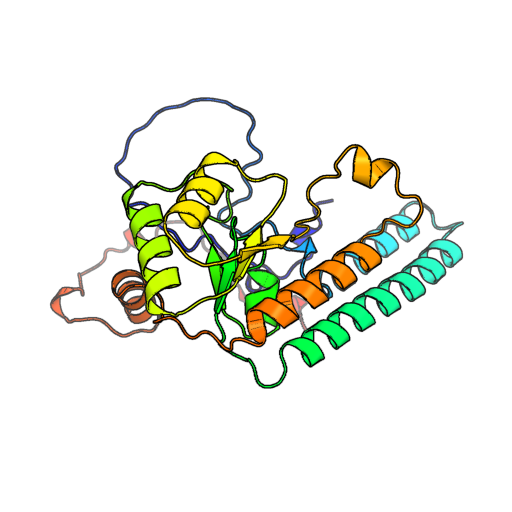12 177 ASN A C 1
ATOM 1457 O O . ASN A 1 177 ? 6.389 2.798 0.453 1.00 91.12 177 ASN A O 1
ATOM 1461 N N . MET A 1 178 ? 8.013 2.289 1.909 1.00 91.19 178 MET A N 1
ATOM 1462 C CA . MET A 1 178 ? 9.125 2.163 0.955 1.00 91.19 178 MET A CA 1
ATOM 1463 C C . MET A 1 178 ? 9.520 3.459 0.231 1.00 91.19 178 MET A C 1
ATOM 1465 O O . MET A 1 178 ? 10.248 3.404 -0.756 1.00 91.19 178 MET A O 1
ATOM 1469 N N . GLU A 1 179 ? 9.145 4.617 0.772 1.00 88.12 179 GLU A N 1
ATOM 1470 C CA . GLU A 1 179 ? 9.615 5.927 0.292 1.00 88.12 179 GLU A CA 1
ATOM 1471 C C . GLU A 1 179 ? 11.079 6.179 0.656 1.00 88.12 179 GLU A C 1
ATOM 1473 O O . GLU A 1 179 ? 11.823 6.837 -0.069 1.00 88.12 179 GLU A O 1
ATOM 1478 N N . SER A 1 180 ? 11.505 5.653 1.806 1.00 85.75 180 SER A N 1
ATOM 1479 C CA . SER A 1 180 ? 12.863 5.814 2.310 1.00 85.75 180 SER A CA 1
ATOM 1480 C C . SER A 1 180 ? 13.324 4.595 3.112 1.00 85.75 180 SER A C 1
ATOM 1482 O O . SER A 1 180 ? 12.543 3.705 3.460 1.00 85.75 180 SER A O 1
ATOM 1484 N N . MET A 1 181 ? 14.629 4.543 3.387 1.00 84.94 181 MET A N 1
ATOM 1485 C CA . MET A 1 181 ? 15.247 3.512 4.217 1.00 84.94 181 MET A CA 1
ATOM 1486 C C . MET A 1 181 ? 15.892 4.133 5.455 1.00 84.94 181 MET A C 1
ATOM 1488 O O . MET A 1 181 ? 16.672 5.080 5.358 1.00 84.94 181 MET A O 1
ATOM 1492 N N . SER A 1 182 ? 15.643 3.537 6.617 1.00 84.94 182 SER A N 1
ATOM 1493 C CA . SER A 1 182 ? 16.342 3.852 7.860 1.00 84.94 182 SER A CA 1
ATOM 1494 C C . SER A 1 182 ? 17.801 3.375 7.821 1.00 84.94 182 SER A C 1
ATOM 1496 O O . SER A 1 182 ? 18.180 2.483 7.053 1.00 84.94 182 SER A O 1
ATOM 1498 N N . LYS A 1 183 ? 18.643 3.914 8.712 1.00 86.31 183 LYS A N 1
ATOM 1499 C CA . LYS A 1 183 ? 20.047 3.481 8.847 1.00 86.31 183 LYS A CA 1
ATOM 1500 C C . LYS A 1 183 ? 20.169 2.004 9.222 1.00 86.31 183 LYS A C 1
ATOM 1502 O O . LYS A 1 183 ? 21.149 1.354 8.875 1.00 86.31 183 LYS A O 1
ATOM 1507 N N . GLU A 1 184 ? 19.204 1.479 9.963 1.00 85.75 184 GLU A N 1
ATOM 1508 C CA . GLU A 1 184 ? 19.116 0.076 10.357 1.00 85.75 184 GLU A CA 1
ATOM 1509 C C . GLU A 1 184 ? 18.741 -0.785 9.155 1.00 85.75 184 GLU A C 1
ATOM 1511 O O . GLU A 1 184 ? 19.369 -1.816 8.929 1.00 85.75 184 GLU A O 1
ATOM 1516 N N . GLN A 1 185 ? 17.779 -0.332 8.347 1.00 86.75 185 GLN A N 1
ATOM 1517 C CA . GLN A 1 185 ? 17.385 -0.998 7.107 1.00 86.75 185 GLN A CA 1
ATOM 1518 C C . GLN A 1 185 ? 18.543 -1.065 6.107 1.00 86.75 185 GLN A C 1
ATOM 1520 O O . GLN A 1 185 ? 18.768 -2.112 5.518 1.00 86.75 185 GLN A O 1
ATOM 1525 N N . MET A 1 186 ? 19.339 -0.002 5.972 1.00 87.38 186 MET A N 1
ATOM 1526 C CA . MET A 1 186 ? 20.515 0.009 5.088 1.00 87.38 186 MET A CA 1
ATOM 1527 C C . MET A 1 186 ? 21.619 -0.985 5.496 1.00 87.38 186 MET A C 1
ATOM 1529 O O . MET A 1 186 ? 22.491 -1.294 4.687 1.00 87.38 186 MET A O 1
ATOM 1533 N N . LYS A 1 187 ? 21.621 -1.476 6.743 1.00 91.38 187 LYS A N 1
ATOM 1534 C CA . LYS A 1 187 ? 22.590 -2.482 7.218 1.00 91.38 187 LYS A CA 1
ATOM 1535 C C . LYS A 1 187 ? 22.157 -3.916 6.910 1.00 91.38 187 LYS A C 1
ATOM 1537 O O . LYS A 1 187 ? 22.990 -4.820 6.975 1.00 91.38 187 LYS A O 1
ATOM 1542 N N . ASP A 1 188 ? 20.877 -4.129 6.618 1.00 91.69 188 ASP A N 1
ATOM 1543 C CA . ASP A 1 188 ? 20.325 -5.437 6.283 1.00 91.69 188 ASP A CA 1
ATOM 1544 C C . ASP A 1 188 ? 20.678 -5.776 4.827 1.00 91.69 188 ASP A C 1
ATOM 1546 O O . ASP A 1 188 ? 20.241 -5.106 3.897 1.00 91.69 188 ASP A O 1
ATOM 1550 N N . LYS A 1 189 ? 21.507 -6.805 4.623 1.00 90.38 189 LYS A N 1
ATOM 1551 C CA . LYS A 1 189 ? 21.969 -7.206 3.283 1.00 90.38 189 LYS A CA 1
ATOM 1552 C C . LYS A 1 189 ? 20.898 -7.933 2.471 1.00 90.38 189 LYS A C 1
ATOM 1554 O O . LYS A 1 189 ? 21.034 -8.017 1.254 1.00 90.38 189 LYS A O 1
ATOM 1559 N N . ASP A 1 190 ? 19.856 -8.430 3.133 1.00 91.38 190 ASP A N 1
ATOM 1560 C CA . ASP A 1 190 ? 18.769 -9.192 2.516 1.00 91.38 190 ASP A CA 1
ATOM 1561 C C . ASP A 1 190 ? 17.504 -8.330 2.331 1.00 91.38 190 ASP A C 1
ATOM 1563 O O . ASP A 1 190 ? 16.437 -8.811 1.915 1.00 91.38 190 ASP A O 1
ATOM 1567 N N . ILE A 1 191 ? 17.595 -7.031 2.639 1.00 93.25 191 ILE A N 1
ATOM 1568 C CA . ILE A 1 191 ? 16.493 -6.103 2.431 1.00 93.25 191 ILE A CA 1
ATOM 1569 C C . ILE A 1 191 ? 16.252 -5.889 0.938 1.00 93.25 191 ILE A C 1
ATOM 1571 O O . ILE A 1 191 ? 17.151 -5.613 0.148 1.00 93.25 191 ILE A O 1
ATOM 1575 N N . SER A 1 192 ? 14.998 -6.044 0.543 1.00 94.12 192 SER A N 1
ATOM 1576 C CA . SER A 1 192 ? 14.532 -5.849 -0.821 1.00 94.12 192 SER A CA 1
ATOM 1577 C C . SER A 1 192 ? 13.080 -5.406 -0.780 1.00 94.12 192 SER A C 1
ATOM 1579 O O . SER A 1 192 ? 12.390 -5.595 0.225 1.00 94.12 192 SER A O 1
ATOM 1581 N N . PHE A 1 193 ? 12.593 -4.866 -1.893 1.00 95.00 193 PHE A N 1
ATOM 1582 C CA . PHE A 1 193 ? 11.174 -4.572 -2.062 1.00 95.00 193 PHE A CA 1
ATOM 1583 C C . PHE A 1 193 ? 10.306 -5.800 -1.744 1.00 95.00 193 PHE A C 1
ATOM 1585 O O . PHE A 1 193 ? 9.369 -5.725 -0.956 1.00 95.00 193 PHE A O 1
ATOM 1592 N N . GLN A 1 194 ? 10.682 -6.969 -2.270 1.00 95.81 194 GLN A N 1
ATOM 1593 C CA . GLN A 1 194 ? 9.986 -8.232 -2.041 1.00 95.81 194 GLN A CA 1
ATOM 1594 C C . GLN A 1 194 ? 9.952 -8.606 -0.554 1.00 95.81 194 GLN A C 1
ATOM 1596 O O . GLN A 1 194 ? 8.903 -9.000 -0.043 1.00 95.81 194 GLN A O 1
ATOM 1601 N N . SER A 1 195 ? 11.078 -8.474 0.160 1.00 95.88 195 SER A N 1
ATOM 1602 C CA . SER A 1 195 ? 11.130 -8.835 1.580 1.00 95.88 195 SER A CA 1
ATOM 1603 C C . SER A 1 195 ? 10.350 -7.857 2.465 1.00 95.88 195 SER A C 1
ATOM 1605 O O . SER A 1 195 ? 9.767 -8.277 3.468 1.00 95.88 195 SER A O 1
ATOM 1607 N N . LEU A 1 196 ? 10.276 -6.578 2.087 1.00 95.94 196 LEU A N 1
ATOM 1608 C CA . LEU A 1 196 ? 9.435 -5.578 2.750 1.00 95.94 196 LEU A CA 1
ATOM 1609 C C . LEU A 1 196 ? 7.948 -5.788 2.447 1.00 95.94 196 LEU A C 1
ATOM 1611 O O . LEU A 1 196 ? 7.149 -5.789 3.382 1.00 95.94 196 LEU A O 1
ATOM 1615 N N . MET A 1 197 ? 7.578 -6.083 1.198 1.00 97.56 197 MET A N 1
ATOM 1616 C CA . MET A 1 197 ? 6.201 -6.434 0.837 1.00 97.56 197 MET A CA 1
ATOM 1617 C C . MET A 1 197 ? 5.721 -7.690 1.563 1.00 97.56 197 MET A C 1
ATOM 1619 O O . MET A 1 197 ? 4.615 -7.705 2.094 1.00 97.56 197 MET A O 1
ATOM 1623 N N . ASP A 1 198 ? 6.564 -8.714 1.699 1.00 97.19 198 ASP A N 1
ATOM 1624 C CA . ASP A 1 198 ? 6.231 -9.904 2.486 1.00 97.19 198 ASP A CA 1
ATOM 1625 C C . ASP A 1 198 ? 6.027 -9.592 3.979 1.00 97.19 198 ASP A C 1
ATOM 1627 O O . ASP A 1 198 ? 5.201 -10.229 4.643 1.00 97.19 198 ASP A O 1
ATOM 1631 N N . LYS A 1 199 ? 6.757 -8.613 4.533 1.00 96.94 199 LYS A N 1
ATOM 1632 C CA . LYS A 1 199 ? 6.513 -8.114 5.895 1.00 96.94 199 LYS A CA 1
ATOM 1633 C C . LYS A 1 199 ? 5.193 -7.340 5.956 1.00 96.94 199 LYS A C 1
ATOM 1635 O O . LYS A 1 199 ? 4.407 -7.618 6.858 1.00 96.94 199 LYS A O 1
ATOM 1640 N N . ASN A 1 200 ? 4.922 -6.453 4.999 1.00 97.81 200 ASN A N 1
ATOM 1641 C CA . ASN A 1 200 ? 3.679 -5.680 4.909 1.00 97.81 200 ASN A CA 1
ATOM 1642 C C . ASN A 1 200 ? 2.448 -6.586 4.812 1.00 97.81 200 ASN A C 1
ATOM 1644 O O . ASN A 1 200 ? 1.526 -6.435 5.610 1.00 97.81 200 ASN A O 1
ATOM 1648 N N . ILE A 1 201 ? 2.465 -7.587 3.925 1.00 98.31 201 ILE A N 1
ATOM 1649 C CA . ILE A 1 201 ? 1.377 -8.563 3.743 1.00 98.31 201 ILE A CA 1
ATOM 1650 C C . ILE A 1 201 ? 0.998 -9.222 5.075 1.00 98.31 201 ILE A C 1
ATOM 1652 O O . ILE A 1 201 ? -0.182 -9.330 5.395 1.00 98.31 201 ILE A O 1
ATOM 1656 N N . LYS A 1 202 ? 1.980 -9.611 5.900 1.00 98.31 202 LYS A N 1
ATOM 1657 C CA . LYS A 1 202 ? 1.719 -10.222 7.219 1.00 98.31 202 LYS A CA 1
ATOM 1658 C C . LYS A 1 202 ? 1.023 -9.268 8.191 1.00 98.31 202 LYS A C 1
ATOM 1660 O O . LYS A 1 202 ? 0.278 -9.715 9.060 1.00 98.31 202 LYS A O 1
ATOM 1665 N N . GLN A 1 203 ? 1.298 -7.970 8.104 1.00 97.94 203 GLN A N 1
ATOM 1666 C CA . GLN A 1 203 ? 0.685 -6.971 8.984 1.00 97.94 203 GLN A CA 1
ATOM 1667 C C . GLN A 1 203 ? -0.705 -6.585 8.484 1.00 97.94 203 GLN A C 1
ATOM 1669 O O . GLN A 1 203 ? -1.632 -6.523 9.288 1.00 97.94 203 GLN A O 1
ATOM 1674 N N . ILE A 1 204 ? -0.871 -6.452 7.165 1.00 97.88 204 ILE A N 1
ATOM 1675 C CA . ILE A 1 204 ? -2.171 -6.317 6.501 1.00 97.88 204 ILE A CA 1
ATOM 1676 C C . ILE A 1 204 ? -3.069 -7.504 6.862 1.00 97.88 204 ILE A C 1
ATOM 1678 O O . ILE A 1 204 ? -4.204 -7.309 7.281 1.00 97.88 204 ILE A O 1
ATOM 1682 N N . GLU A 1 205 ? -2.561 -8.736 6.799 1.00 97.62 205 GLU A N 1
ATOM 1683 C CA . GLU A 1 205 ? -3.323 -9.929 7.174 1.00 97.62 205 GLU A CA 1
ATOM 1684 C C . GLU A 1 205 ? -3.829 -9.859 8.619 1.00 97.62 205 GLU A C 1
ATOM 1686 O O . GLU A 1 205 ? -5.009 -10.103 8.878 1.00 97.62 205 GLU A O 1
ATOM 1691 N N . LYS A 1 206 ? -2.960 -9.484 9.566 1.00 97.31 206 LYS A N 1
ATOM 1692 C CA . LYS A 1 206 ? -3.352 -9.289 10.969 1.00 97.31 206 LYS A CA 1
ATOM 1693 C C . LYS A 1 206 ? -4.416 -8.204 11.115 1.00 97.31 206 LYS A C 1
ATOM 1695 O O . LYS A 1 206 ? -5.376 -8.407 11.858 1.00 97.31 206 LYS A O 1
ATOM 1700 N N . ALA A 1 207 ? -4.257 -7.086 10.410 1.00 96.31 207 ALA A N 1
ATOM 1701 C CA . ALA A 1 207 ? -5.207 -5.981 10.422 1.00 96.31 207 ALA A CA 1
ATOM 1702 C C . ALA A 1 207 ? -6.555 -6.350 9.777 1.00 96.31 207 ALA A C 1
ATOM 1704 O O . ALA A 1 207 ? -7.583 -5.859 10.227 1.00 96.31 207 ALA A O 1
ATOM 1705 N N . LEU A 1 208 ? -6.586 -7.244 8.787 1.00 95.69 208 LEU A N 1
ATOM 1706 C CA . LEU A 1 208 ? -7.821 -7.704 8.143 1.00 95.69 208 LEU A CA 1
ATOM 1707 C C . LEU A 1 208 ? -8.506 -8.851 8.892 1.00 95.69 208 LEU A C 1
ATOM 1709 O O . LEU A 1 208 ? -9.720 -8.996 8.799 1.00 95.69 208 LEU A O 1
ATOM 1713 N N . ASN A 1 209 ? -7.775 -9.663 9.660 1.00 93.88 209 ASN A N 1
ATOM 1714 C CA . ASN A 1 209 ? -8.348 -10.796 10.405 1.00 93.88 209 ASN A CA 1
ATOM 1715 C C . ASN A 1 209 ? -9.360 -10.384 11.485 1.00 93.88 209 ASN A C 1
ATOM 1717 O O . ASN A 1 209 ? -10.173 -11.202 11.905 1.00 93.88 209 ASN A O 1
ATOM 1721 N N . GLN A 1 210 ? -9.330 -9.128 11.932 1.00 90.38 210 GLN A N 1
ATOM 1722 C CA . GLN A 1 210 ? -10.362 -8.558 12.807 1.00 90.38 210 GLN A CA 1
ATOM 1723 C C . GLN A 1 210 ? -11.661 -8.209 12.059 1.00 90.38 210 GLN A C 1
ATOM 1725 O O . GLN A 1 210 ? -12.651 -7.904 12.711 1.00 90.38 210 GLN A O 1
ATOM 1730 N N . GLN A 1 211 ? -11.650 -8.246 10.720 1.00 92.06 211 GLN A N 1
ATOM 1731 C CA . GLN A 1 211 ? -12.772 -7.940 9.829 1.00 92.06 211 GLN A CA 1
ATOM 1732 C C . GLN A 1 211 ? -13.530 -6.660 10.201 1.00 92.06 211 GLN A C 1
ATOM 1734 O O . GLN A 1 211 ? -14.751 -6.583 10.065 1.00 92.06 211 GLN A O 1
ATOM 1739 N N . VAL A 1 212 ? -12.796 -5.644 10.660 1.00 91.38 212 VAL A N 1
ATOM 1740 C CA . VAL A 1 212 ? -13.368 -4.367 11.088 1.00 91.38 212 VAL A CA 1
ATOM 1741 C C . VAL A 1 212 ? -14.193 -3.777 9.952 1.00 91.38 212 VAL A C 1
ATOM 1743 O O . VAL A 1 212 ? -13.751 -3.747 8.805 1.00 91.38 212 VAL A O 1
ATOM 1746 N N . LYS A 1 213 ? -15.397 -3.314 10.275 1.00 88.56 213 LYS A N 1
ATOM 1747 C CA . LYS A 1 213 ? -16.258 -2.567 9.364 1.00 88.56 213 LYS A CA 1
ATOM 1748 C C . LYS A 1 213 ? -16.444 -1.183 9.956 1.00 88.56 213 LYS A C 1
ATOM 1750 O O . LYS A 1 213 ? -16.830 -1.050 11.115 1.00 88.56 213 LYS A O 1
ATOM 1755 N N . THR A 1 214 ? -16.156 -0.163 9.167 1.00 82.69 214 THR A N 1
ATOM 1756 C CA . THR A 1 214 ? -16.503 1.216 9.502 1.00 82.69 214 THR A CA 1
ATOM 1757 C C . THR A 1 214 ? -17.681 1.651 8.645 1.00 82.69 214 THR A C 1
ATOM 1759 O O . THR A 1 214 ? -17.946 1.070 7.589 1.00 82.69 214 THR A O 1
ATOM 1762 N N . SER A 1 215 ? -18.432 2.645 9.113 1.00 67.06 215 SER A N 1
ATOM 1763 C CA . SER A 1 215 ? -19.386 3.330 8.249 1.00 67.06 215 SER A CA 1
ATOM 1764 C C . SER A 1 215 ? -18.640 3.912 7.047 1.00 67.06 215 SER A C 1
ATOM 1766 O O . SER A 1 215 ? -17.527 4.431 7.197 1.00 67.06 215 SER A O 1
ATOM 1768 N N . ALA A 1 216 ? -19.269 3.811 5.872 1.00 53.50 216 ALA A N 1
ATOM 1769 C CA . ALA A 1 216 ? -18.847 4.507 4.657 1.00 53.50 216 ALA A CA 1
ATOM 1770 C C . ALA A 1 216 ? -18.565 5.998 4.953 1.00 53.50 216 ALA A C 1
ATOM 1772 O O . ALA A 1 216 ? -19.118 6.497 5.941 1.00 53.50 216 ALA A O 1
ATOM 1773 N N . PRO A 1 217 ? -17.733 6.675 4.137 1.00 50.94 217 PRO A N 1
ATOM 1774 C CA . PRO A 1 217 ? -17.387 8.085 4.319 1.00 50.94 217 PRO A CA 1
ATOM 1775 C C . PRO A 1 217 ? -18.597 8.982 4.613 1.00 50.94 217 PRO A C 1
ATOM 1777 O O . PRO A 1 217 ? -19.746 8.614 4.324 1.00 50.94 217 PRO A O 1
ATOM 1780 N N . ASP A 1 218 ? -18.320 10.120 5.259 1.00 46.16 218 ASP A N 1
ATOM 1781 C CA . ASP A 1 218 ? -19.332 11.043 5.783 1.00 46.16 218 ASP A CA 1
ATOM 1782 C C . ASP A 1 218 ? -20.354 11.444 4.704 1.00 46.16 218 ASP A C 1
ATOM 1784 O O . ASP A 1 218 ? -20.110 11.353 3.500 1.00 46.16 218 ASP A O 1
ATOM 1788 N N . ASN A 1 219 ? -21.543 11.863 5.144 1.00 44.41 219 ASN A N 1
ATOM 1789 C CA . ASN A 1 219 ? -22.664 12.164 4.247 1.00 44.41 219 ASN A CA 1
ATOM 1790 C C . ASN A 1 219 ? -22.346 13.219 3.174 1.00 44.41 219 ASN A C 1
ATOM 1792 O O . ASN A 1 219 ? -23.012 13.202 2.143 1.00 44.41 219 ASN A O 1
ATOM 1796 N N . ASP A 1 220 ? -21.357 14.083 3.388 1.00 44.34 220 ASP A N 1
ATOM 1797 C CA . ASP A 1 220 ? -20.995 15.144 2.445 1.00 44.34 220 ASP A CA 1
ATOM 1798 C C . ASP A 1 220 ? -20.254 14.589 1.212 1.00 44.34 220 ASP A C 1
ATOM 1800 O O . ASP A 1 220 ? -20.669 14.859 0.086 1.00 44.34 220 ASP A O 1
ATOM 1804 N N . GLU A 1 221 ? -19.287 13.677 1.390 1.00 47.09 221 GLU A N 1
ATOM 1805 C CA . GLU A 1 221 ? -18.645 12.946 0.277 1.00 47.09 221 GLU A CA 1
ATOM 1806 C C . GLU A 1 221 ? -19.658 12.089 -0.498 1.00 47.09 221 GLU A C 1
ATOM 1808 O O . GLU A 1 221 ? -19.622 11.985 -1.728 1.00 47.09 221 GLU A O 1
ATOM 1813 N N . LYS A 1 222 ? -20.621 11.487 0.215 1.00 50.56 222 LYS A N 1
ATOM 1814 C CA . LYS A 1 222 ? -21.729 10.766 -0.427 1.00 50.56 222 LYS A CA 1
ATOM 1815 C C . LYS A 1 222 ? -22.640 11.690 -1.214 1.00 50.56 222 LYS A C 1
ATOM 1817 O O . LYS A 1 222 ? -23.183 11.242 -2.215 1.00 50.56 222 LYS A O 1
ATOM 1822 N N . HIS A 1 223 ? -22.854 12.920 -0.759 1.00 51.34 223 HIS A N 1
ATOM 1823 C CA . HIS A 1 223 ? -23.755 13.869 -1.404 1.00 51.34 223 HIS A CA 1
ATOM 1824 C C . HIS A 1 223 ? -23.177 14.364 -2.730 1.00 51.34 223 HIS A C 1
ATOM 1826 O O . HIS A 1 223 ? -23.886 14.364 -3.730 1.00 51.34 223 HIS A O 1
ATOM 1832 N N . GLU A 1 224 ? -21.884 14.679 -2.797 1.00 56.28 224 GLU A N 1
ATOM 1833 C CA . GLU A 1 224 ? -21.238 15.069 -4.060 1.00 56.28 224 GLU A CA 1
ATOM 1834 C C . GLU A 1 224 ? -21.090 13.901 -5.040 1.00 56.28 224 GLU A C 1
ATOM 1836 O O . GLU A 1 224 ? -21.410 14.029 -6.229 1.00 56.28 224 GLU A O 1
ATOM 1841 N N . LYS A 1 225 ? -20.692 12.724 -4.541 1.00 52.66 225 LYS A N 1
ATOM 1842 C CA . LYS A 1 225 ? -20.676 11.507 -5.357 1.00 52.66 225 LYS A CA 1
ATOM 1843 C C . LYS A 1 225 ? -22.077 11.177 -5.877 1.00 52.66 225 LYS A C 1
ATOM 1845 O O . LYS A 1 225 ? -22.234 10.905 -7.060 1.00 52.66 225 LYS A O 1
ATOM 1850 N N . ALA A 1 226 ? -23.105 11.301 -5.039 1.00 60.72 226 ALA A N 1
ATOM 1851 C CA . ALA A 1 226 ? -24.494 11.143 -5.452 1.00 60.72 226 ALA A CA 1
ATOM 1852 C C . ALA A 1 226 ? -24.873 12.144 -6.554 1.00 60.72 226 ALA A C 1
ATOM 1854 O O . ALA A 1 226 ? -25.433 11.720 -7.559 1.00 60.72 226 ALA A O 1
ATOM 1855 N N . ILE A 1 227 ? -24.510 13.428 -6.436 1.00 70.94 227 ILE A N 1
ATOM 1856 C CA . ILE A 1 227 ? -24.796 14.442 -7.467 1.00 70.94 227 ILE A CA 1
ATOM 1857 C C . ILE A 1 227 ? -24.131 14.081 -8.802 1.00 70.94 227 ILE A C 1
ATOM 1859 O O . ILE A 1 227 ? -24.799 14.111 -9.837 1.00 70.94 227 ILE A O 1
ATOM 1863 N N . SER A 1 228 ? -22.847 13.706 -8.794 1.00 68.75 228 SER A N 1
ATOM 1864 C CA . SER A 1 228 ? -22.118 13.311 -10.015 1.00 68.75 228 SER A CA 1
ATOM 1865 C C . SER A 1 228 ? -22.619 11.994 -10.627 1.00 68.75 228 SER A C 1
ATOM 1867 O O . SER A 1 228 ? -22.606 11.842 -11.848 1.00 68.75 228 SER A O 1
ATOM 1869 N N . GLU A 1 229 ? -23.139 11.079 -9.808 1.00 69.44 229 GLU A N 1
ATOM 1870 C CA . GLU A 1 229 ? -23.827 9.852 -10.234 1.00 69.44 229 GLU A CA 1
ATOM 1871 C C . GLU A 1 229 ? -25.302 10.085 -10.631 1.00 69.44 229 GLU A C 1
ATOM 1873 O O . GLU A 1 229 ? -25.983 9.148 -11.052 1.00 69.44 229 GLU A O 1
ATOM 1878 N N . GLY A 1 230 ? -25.800 11.325 -10.543 1.00 80.94 230 GLY A N 1
ATOM 1879 C CA . GLY A 1 230 ? -27.122 11.732 -11.032 1.00 80.94 230 GLY A CA 1
ATOM 1880 C C . GLY A 1 230 ? -28.243 11.799 -9.987 1.00 80.94 230 GLY A C 1
ATOM 1881 O O . GLY A 1 230 ? -29.412 11.887 -10.354 1.00 80.94 230 GLY A O 1
ATOM 1882 N N . TYR A 1 231 ? -27.921 11.777 -8.696 1.00 80.69 231 TYR A N 1
ATOM 1883 C CA . TYR A 1 231 ? -28.861 11.888 -7.579 1.00 80.69 231 TYR A CA 1
ATOM 1884 C C . TYR A 1 231 ? -28.736 13.259 -6.895 1.00 80.69 231 TYR A C 1
ATOM 1886 O O . TYR A 1 231 ? -27.794 13.520 -6.151 1.00 80.69 231 TYR A O 1
ATOM 1894 N N . PHE A 1 232 ? -29.714 14.139 -7.110 1.00 85.12 232 PHE A N 1
ATOM 1895 C CA . PHE A 1 232 ? -29.733 15.505 -6.573 1.00 85.12 232 PHE A CA 1
ATOM 1896 C C . PHE A 1 232 ? -31.161 15.958 -6.244 1.00 85.12 232 PHE A C 1
ATOM 1898 O O . PHE A 1 232 ? -32.139 15.387 -6.723 1.00 85.12 232 PHE A O 1
ATOM 1905 N N . LYS A 1 233 ? -31.290 16.990 -5.404 1.00 84.12 233 LYS A N 1
ATOM 1906 C CA . LYS A 1 233 ? -32.572 17.650 -5.115 1.00 84.12 233 LYS A CA 1
ATOM 1907 C C . LYS A 1 233 ? -32.842 18.751 -6.139 1.00 84.12 233 LYS A C 1
ATOM 1909 O O . LYS A 1 233 ? -31.915 19.456 -6.527 1.00 84.12 233 LYS A O 1
ATOM 1914 N N . ASP A 1 234 ? -34.112 19.000 -6.457 1.00 86.12 234 ASP A N 1
ATOM 1915 C CA . ASP A 1 234 ? -34.525 20.095 -7.354 1.00 86.12 234 ASP A CA 1
ATOM 1916 C C . ASP A 1 234 ? -33.977 21.461 -6.914 1.00 86.12 234 ASP A C 1
ATOM 1918 O O . ASP A 1 234 ? -33.563 22.266 -7.741 1.00 86.12 234 ASP A O 1
ATOM 1922 N N . SER A 1 235 ? -33.877 21.701 -5.601 1.00 89.31 235 SER A N 1
ATOM 1923 C CA . SER A 1 235 ? -33.316 22.937 -5.034 1.00 89.31 235 SER A CA 1
ATOM 1924 C C . SER A 1 235 ? -31.832 23.163 -5.351 1.00 89.31 235 SER A C 1
ATOM 1926 O O . SER A 1 235 ? -31.308 24.241 -5.084 1.00 89.31 235 SER A O 1
ATOM 1928 N N . GLN A 1 236 ? -31.132 22.137 -5.839 1.00 82.25 236 GLN A N 1
ATOM 1929 C CA . GLN A 1 236 ? -29.719 22.190 -6.213 1.00 82.25 236 GLN A CA 1
ATOM 1930 C C . GLN A 1 236 ? -29.523 22.448 -7.711 1.00 82.25 236 GLN A C 1
ATOM 1932 O O . GLN A 1 236 ? -28.402 22.728 -8.131 1.00 82.25 236 GLN A O 1
ATOM 1937 N N . ILE A 1 237 ? -30.590 22.375 -8.513 1.00 88.31 237 ILE A N 1
ATOM 1938 C CA . ILE A 1 237 ? -30.544 22.661 -9.945 1.00 88.31 237 ILE A CA 1
ATOM 1939 C C . ILE A 1 237 ? -30.561 24.176 -10.132 1.00 88.31 237 ILE A C 1
ATOM 1941 O O . ILE A 1 237 ? -31.411 24.880 -9.587 1.00 88.31 237 ILE A O 1
ATOM 1945 N N . LYS A 1 238 ? -29.613 24.680 -10.918 1.00 91.44 238 LYS A N 1
ATOM 1946 C CA . LYS A 1 238 ? -29.521 26.093 -11.283 1.00 91.44 238 LYS A CA 1
ATOM 1947 C C . LYS A 1 238 ? -29.340 26.204 -12.788 1.00 91.44 238 LYS A C 1
ATOM 1949 O O . LYS A 1 238 ? -28.660 25.369 -13.386 1.00 91.44 238 LYS A O 1
ATOM 1954 N N . ASP A 1 239 ? -29.921 27.243 -13.377 1.00 94.00 239 ASP A N 1
ATOM 1955 C CA . ASP A 1 239 ? -29.629 27.596 -14.762 1.00 94.00 239 ASP A CA 1
ATOM 1956 C C . ASP A 1 239 ? -28.138 27.913 -14.904 1.00 94.00 239 ASP A C 1
ATOM 1958 O O . ASP A 1 239 ? -27.536 28.575 -14.054 1.00 94.00 239 ASP A O 1
ATOM 1962 N N . ARG A 1 240 ? -27.540 27.415 -15.985 1.00 93.06 240 ARG A N 1
ATOM 1963 C CA . ARG A 1 240 ? -26.122 27.587 -16.307 1.00 93.06 240 ARG A CA 1
ATOM 1964 C C . ARG A 1 240 ? -25.973 28.375 -17.592 1.00 93.06 240 ARG A C 1
ATOM 1966 O O . ARG A 1 240 ? -26.862 28.373 -18.444 1.00 93.06 240 ARG A O 1
ATOM 1973 N N . THR A 1 241 ? -24.833 29.032 -17.749 1.00 94.12 241 THR A N 1
ATOM 1974 C CA . THR A 1 241 ? -24.548 29.817 -18.950 1.00 94.12 241 THR A CA 1
ATOM 1975 C C . THR A 1 241 ? -23.614 29.059 -19.886 1.00 94.12 241 THR A C 1
ATOM 1977 O O . THR A 1 241 ? -22.985 28.075 -19.504 1.00 94.12 241 THR A O 1
ATOM 1980 N N . LEU A 1 242 ? -23.483 29.521 -21.132 1.00 90.06 242 LEU A N 1
ATOM 1981 C CA . LEU A 1 242 ? -22.470 28.977 -22.043 1.00 90.06 242 LEU A CA 1
ATOM 1982 C C . LEU A 1 242 ? -21.035 29.257 -21.563 1.00 90.06 242 LEU A C 1
ATOM 1984 O O . LEU A 1 242 ? -20.124 28.531 -21.955 1.00 90.06 242 LEU A O 1
ATOM 1988 N N . ALA A 1 243 ? -20.826 30.275 -20.718 1.00 92.62 243 ALA A N 1
ATOM 1989 C CA . ALA A 1 243 ? -19.506 30.610 -20.185 1.00 92.62 243 ALA A CA 1
ATOM 1990 C C . ALA A 1 243 ? -18.936 29.485 -19.308 1.00 92.62 243 ALA A C 1
ATOM 1992 O O . ALA A 1 243 ? -17.726 29.271 -19.304 1.00 92.62 243 ALA A O 1
ATOM 1993 N N . ASP A 1 244 ? -19.806 28.704 -18.668 1.00 87.81 244 ASP A N 1
ATOM 1994 C CA . ASP A 1 244 ? -19.452 27.530 -17.874 1.00 87.81 244 ASP A CA 1
ATOM 1995 C C . ASP A 1 244 ? -18.692 26.448 -18.667 1.00 87.81 244 ASP A C 1
ATOM 1997 O O . ASP A 1 244 ? -18.056 25.579 -18.076 1.00 87.81 244 ASP A O 1
ATOM 2001 N N . TYR A 1 245 ? -18.780 26.483 -20.000 1.00 90.94 245 TYR A N 1
ATOM 2002 C CA . TYR A 1 245 ? -18.124 25.549 -20.918 1.00 90.94 245 TYR A CA 1
ATOM 2003 C C . TYR A 1 245 ? -17.099 26.249 -21.818 1.00 90.94 245 TYR A C 1
ATOM 2005 O O . TYR A 1 245 ? -16.678 25.693 -22.835 1.00 90.94 245 TYR A O 1
ATOM 2013 N N . SER A 1 246 ? -16.724 27.488 -21.500 1.00 91.31 246 SER A N 1
ATOM 2014 C CA . SER A 1 246 ? -15.728 28.223 -22.277 1.00 91.31 246 SER A CA 1
ATOM 2015 C C . SER A 1 246 ? -14.343 27.578 -22.140 1.00 91.31 246 SER A C 1
ATOM 2017 O O . SER A 1 246 ? -13.946 27.144 -21.063 1.00 91.31 246 SER A O 1
ATOM 2019 N N . GLY A 1 247 ? -13.621 27.472 -23.256 1.00 91.19 247 GLY A N 1
ATOM 2020 C CA . GLY A 1 247 ? -12.307 26.833 -23.314 1.00 91.19 247 GLY A CA 1
ATOM 2021 C C . GLY A 1 247 ? -12.097 26.021 -24.590 1.00 91.19 247 GLY A C 1
ATOM 2022 O O . GLY A 1 247 ? -13.012 25.834 -25.395 1.00 91.19 247 GLY A O 1
ATOM 2023 N N . ASP A 1 248 ? -10.873 25.531 -24.766 1.00 92.31 248 ASP A N 1
ATOM 2024 C CA . ASP A 1 248 ? -10.516 24.650 -25.874 1.00 92.31 248 ASP A CA 1
ATOM 2025 C C . ASP A 1 248 ? -10.789 23.189 -25.507 1.00 92.31 248 ASP A C 1
ATOM 2027 O O . ASP A 1 248 ? -10.141 22.611 -24.632 1.00 92.31 248 ASP A O 1
ATOM 2031 N N . TRP A 1 249 ? -11.711 22.554 -26.229 1.00 90.81 249 TRP A N 1
ATOM 2032 C CA . TRP A 1 249 ? -12.084 21.159 -26.005 1.00 90.81 249 TRP A CA 1
ATOM 2033 C C . TRP A 1 249 ? -11.518 20.250 -27.091 1.00 90.81 249 TRP A C 1
ATOM 2035 O O . TRP A 1 249 ? -11.556 20.557 -28.283 1.00 90.81 249 TRP A O 1
ATOM 2045 N N . LYS A 1 250 ? -11.026 19.076 -26.689 1.00 90.50 250 LYS A N 1
ATOM 2046 C CA . LYS A 1 250 ? -10.577 18.028 -27.613 1.00 90.50 250 LYS A CA 1
ATOM 2047 C C . LYS A 1 250 ? -11.408 16.773 -27.415 1.00 90.50 250 LYS A C 1
ATOM 2049 O O . LYS A 1 250 ? -11.690 16.367 -26.293 1.00 90.50 250 LYS A O 1
ATOM 2054 N N . SER A 1 251 ? -11.770 16.131 -28.523 1.00 87.94 251 SER A N 1
ATOM 2055 C CA . SER A 1 251 ? -12.452 14.839 -28.475 1.00 87.94 251 SER A CA 1
ATOM 2056 C C . SER A 1 251 ? -11.552 13.779 -27.837 1.00 87.94 251 SER A C 1
ATOM 2058 O O . SER A 1 251 ? -10.384 13.651 -28.206 1.00 87.94 251 SER A O 1
ATOM 2060 N N . VAL A 1 252 ? -12.117 12.970 -26.940 1.00 84.31 252 VAL A N 1
ATOM 2061 C CA . VAL A 1 252 ? -11.446 11.796 -26.352 1.00 84.31 252 VAL A CA 1
ATOM 2062 C C . VAL A 1 252 ? -11.412 10.592 -27.304 1.00 84.31 252 VAL A C 1
ATOM 2064 O O . VAL A 1 252 ? -10.626 9.666 -27.117 1.00 84.31 252 VAL A O 1
ATOM 2067 N N . TYR A 1 253 ? -12.218 10.601 -28.370 1.00 83.12 253 TYR A N 1
ATOM 2068 C CA . TYR A 1 253 ? -12.365 9.475 -29.300 1.00 83.12 253 TYR A CA 1
ATOM 2069 C C . TYR A 1 253 ? -11.048 8.996 -29.952 1.00 83.12 253 TYR A C 1
ATOM 2071 O O . TYR A 1 253 ? -10.829 7.783 -30.030 1.00 83.12 253 TYR A O 1
ATOM 2079 N N . PRO A 1 254 ? -10.121 9.878 -30.382 1.00 82.94 254 PRO A N 1
ATOM 2080 C CA . PRO A 1 254 ? -8.830 9.445 -30.917 1.00 82.94 254 PRO A CA 1
ATOM 2081 C C . PRO A 1 254 ? -7.949 8.706 -29.898 1.00 82.94 254 PRO A C 1
ATOM 2083 O O . PRO A 1 254 ? -7.120 7.891 -30.303 1.00 82.94 254 PRO A O 1
ATOM 2086 N N . LEU A 1 255 ? -8.116 8.971 -28.595 1.00 74.31 255 LEU A N 1
ATOM 2087 C CA . LEU A 1 255 ? -7.372 8.291 -27.528 1.00 74.31 255 LEU A CA 1
ATOM 2088 C C . LEU A 1 255 ? -7.867 6.852 -27.345 1.00 74.31 255 LEU A C 1
ATOM 2090 O O . LEU A 1 255 ? -7.055 5.939 -27.230 1.00 74.31 255 LEU A O 1
ATOM 2094 N N . LEU A 1 256 ? -9.184 6.640 -27.437 1.00 71.88 256 LEU A N 1
ATOM 2095 C CA . LEU A 1 256 ? -9.805 5.314 -27.367 1.00 71.88 256 LEU A CA 1
ATOM 2096 C C . LEU A 1 256 ? -9.415 4.417 -28.552 1.00 71.88 256 LEU A C 1
ATOM 2098 O O . LEU A 1 256 ? -9.220 3.218 -28.385 1.00 71.88 256 LEU A O 1
ATOM 2102 N N . LYS A 1 257 ? -9.242 4.976 -29.758 1.00 70.88 257 LYS A N 1
ATOM 2103 C CA . LYS A 1 257 ? -8.824 4.185 -30.931 1.00 70.88 257 LYS A CA 1
ATOM 2104 C C . LYS A 1 257 ? -7.406 3.629 -30.827 1.00 70.88 257 LYS A C 1
ATOM 2106 O O . LYS A 1 257 ? -7.177 2.506 -31.261 1.00 70.88 257 LYS A O 1
ATOM 2111 N N . LYS A 1 258 ? -6.470 4.389 -30.248 1.00 59.72 258 LYS A N 1
ATOM 2112 C CA . LYS A 1 258 ? -5.076 3.948 -30.060 1.00 59.72 258 LYS A CA 1
ATOM 2113 C C . LYS A 1 258 ? -4.939 2.789 -29.068 1.00 59.72 258 LYS A C 1
ATOM 2115 O O . LYS A 1 258 ? -3.909 2.135 -29.057 1.00 59.72 258 LYS A O 1
ATOM 2120 N N . TRP A 1 259 ? -5.957 2.543 -28.246 1.00 45.88 259 TRP A N 1
ATOM 2121 C CA . TRP A 1 259 ? -5.991 1.449 -27.274 1.00 45.88 259 TRP A CA 1
ATOM 2122 C C . TRP A 1 259 ? -6.349 0.079 -27.875 1.00 45.88 259 TRP A C 1
ATOM 2124 O O . TRP A 1 259 ? -6.136 -0.942 -27.226 1.00 45.88 259 TRP A O 1
ATOM 2134 N N . HIS A 1 260 ? -6.914 0.028 -29.085 1.00 45.94 260 HIS A N 1
ATOM 2135 C CA . HIS A 1 260 ? -7.378 -1.215 -29.724 1.00 45.94 260 HIS A CA 1
ATOM 2136 C C . HIS A 1 260 ? -6.504 -1.685 -30.898 1.00 45.94 260 HIS A C 1
ATOM 2138 O O . HIS A 1 260 ? -6.872 -2.634 -31.589 1.00 45.94 260 HIS A O 1
ATOM 2144 N N . THR A 1 261 ? -5.361 -1.038 -31.124 1.00 38.12 261 THR A N 1
ATOM 2145 C CA . THR A 1 261 ? -4.395 -1.344 -32.194 1.00 38.12 261 THR A CA 1
ATOM 2146 C C . THR A 1 261 ? -3.008 -1.512 -31.613 1.00 38.12 261 THR A C 1
ATOM 2148 O O . THR A 1 261 ? -2.334 -2.495 -31.978 1.00 38.12 261 THR A O 1
#

pLDDT: mean 82.92, std 18.4, range [28.36, 98.56]

Organism: Staphylococcus gallinarum (NCBI:txid1293)

Foldseek 3Di:
DDLVVQDDPVLWAFFLDDDDDPDDDDDDDDDDPPPDRTQPLQVLQLVSVLSVLVVVLVVCCVVCVVCNVVSVVVSVVSNVLSVVLVVLLLVLCVPLAQFEAEEQEPNCVSSCVVNRYHYDHLHYSVLDHDDPVSLVVVLVQCAVLVQQAHEYEPPHDPVSVVVSVVSDNHDYQYAYSPPDDDPVLVVDPPDDPSVRSVSRSVSVSVRSVSSGHTDDDDVVSVQVVCVVVPHDDPVPDDDDDVVVVDDDDDDCVVVVVVVVD

Radius of gyration: 21.53 Å; chains: 1; bounding box: 59×49×57 Å

InterPro domains:
  IPR006127 Periplasmic solute binding protein, ZnuA-like [PF01297] (20-207)
  IPR012674 Calycin [G3DSA:2.40.128.20] (222-260)
  IPR012674 Calycin [SSF50814] (222-257)
  IPR015304 ZinT domain [PF09223] (224-258)
  IPR050492 Bacterial me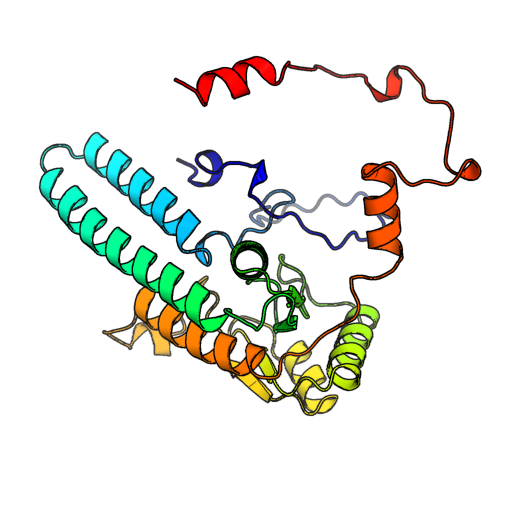tal-binding protein 9 [PTHR42953] (4-211)

Sequence (261 aa):
MSLEEKLDKAQLLTDQHHHEDEDSEHEHDHGHHHHGGYDPHVWLDPKFDQTFAKEIKDELVKKDPQHKAYYEKNYKQLNKDLKQIDNKMKNTVKGKEGSTIFISHESIGYLAERYGFVQKGVQNMNAEDPSQKDLTKIVKEIKSSGAKYILYEDNVSHKVTDTIRKETSAKPLKFYNMESMSKEQMKDKDISFQSLMDKNIKQIEKALNQQVKTSAPDNDEKHEKAISEGYFKDSQIKDRTLADYSGDWKSVYPLLKKWHT